Protein AF-A0A3D4ZWG5-F1 (afdb_monomer_lite)

Structure (mmCIF, N/CA/C/O backbone):
data_AF-A0A3D4ZWG5-F1
#
_entry.id   AF-A0A3D4ZWG5-F1
#
loop_
_atom_site.group_PDB
_atom_site.id
_atom_site.type_symbol
_atom_site.label_atom_id
_atom_site.label_alt_id
_atom_site.label_comp_id
_atom_site.label_asym_id
_atom_site.label_entity_id
_atom_site.label_seq_id
_atom_site.pdbx_PDB_ins_code
_atom_site.Cartn_x
_atom_site.Cartn_y
_atom_site.Cartn_z
_atom_site.occupancy
_atom_site.B_iso_or_equiv
_atom_site.auth_seq_id
_atom_site.auth_comp_id
_atom_site.auth_asym_id
_atom_site.auth_atom_id
_atom_site.pdbx_PDB_model_num
ATOM 1 N N . MET A 1 1 ? 26.432 -40.124 -19.015 1.00 38.47 1 MET A N 1
ATOM 2 C CA . MET A 1 1 ? 26.395 -38.648 -19.051 1.00 38.47 1 MET A CA 1
ATOM 3 C C . MET A 1 1 ? 24.957 -38.241 -19.288 1.00 38.47 1 MET A C 1
ATOM 5 O O . MET A 1 1 ? 24.439 -38.475 -20.370 1.00 38.47 1 MET A O 1
ATOM 9 N N . VAL A 1 2 ? 24.277 -37.792 -18.235 1.00 33.22 2 VAL A N 1
ATOM 10 C CA . VAL A 1 2 ? 22.862 -37.411 -18.294 1.00 33.22 2 VAL A CA 1
ATOM 11 C C . VAL A 1 2 ? 22.783 -36.032 -18.940 1.00 33.22 2 VAL A C 1
ATOM 13 O O . VAL A 1 2 ? 23.398 -35.090 -18.447 1.00 33.22 2 VAL A O 1
ATOM 16 N N . ASN A 1 3 ? 22.064 -35.940 -20.058 1.00 34.00 3 ASN A N 1
ATOM 17 C CA . ASN A 1 3 ? 21.715 -34.685 -20.713 1.00 34.00 3 ASN A CA 1
ATOM 18 C C . ASN A 1 3 ? 20.956 -33.803 -19.710 1.00 34.00 3 ASN A C 1
ATOM 20 O O . ASN A 1 3 ? 19.822 -34.118 -19.347 1.00 34.00 3 ASN A O 1
ATOM 24 N N . GLN A 1 4 ? 21.576 -32.715 -19.250 1.00 35.31 4 GLN A N 1
ATOM 25 C CA . GLN A 1 4 ? 20.855 -31.634 -18.586 1.00 35.31 4 GLN A CA 1
ATOM 26 C C . GLN A 1 4 ? 19.917 -31.003 -19.616 1.00 35.31 4 GLN A C 1
ATOM 28 O O . GLN A 1 4 ? 20.361 -30.445 -20.618 1.00 35.31 4 GLN A O 1
ATOM 33 N N . ALA A 1 5 ? 18.614 -31.126 -19.378 1.00 35.66 5 ALA A N 1
ATOM 34 C CA . ALA A 1 5 ? 17.609 -30.365 -20.102 1.00 35.66 5 ALA A CA 1
ATOM 35 C C . ALA A 1 5 ? 17.913 -28.857 -19.969 1.00 35.66 5 ALA A C 1
ATOM 37 O O . ALA A 1 5 ? 18.362 -28.429 -18.900 1.00 35.66 5 ALA A O 1
ATOM 38 N N . PRO A 1 6 ? 17.683 -28.043 -21.016 1.00 42.12 6 PRO A N 1
ATOM 39 C CA . PRO A 1 6 ? 17.846 -26.599 -20.915 1.00 42.12 6 PRO A CA 1
ATOM 40 C C . PRO A 1 6 ? 16.946 -26.077 -19.789 1.00 42.12 6 PRO A C 1
ATOM 42 O O . PRO A 1 6 ? 15.744 -26.348 -19.769 1.00 42.12 6 PRO A O 1
ATOM 45 N N . GLY A 1 7 ? 17.549 -25.381 -18.822 1.00 43.12 7 GLY A N 1
ATOM 46 C CA . GLY A 1 7 ? 16.831 -24.780 -17.702 1.00 43.12 7 GLY A CA 1
ATOM 47 C C . GLY A 1 7 ? 15.713 -23.844 -18.186 1.00 43.12 7 GLY A C 1
ATOM 48 O O . GLY A 1 7 ? 15.800 -23.303 -19.292 1.00 43.12 7 GLY A O 1
ATOM 49 N N . PRO A 1 8 ? 14.644 -23.665 -17.391 1.00 45.75 8 PRO A N 1
ATOM 50 C CA . PRO A 1 8 ? 13.478 -22.902 -17.809 1.00 45.75 8 PRO A CA 1
ATOM 51 C C . PRO A 1 8 ? 13.857 -21.451 -18.122 1.00 45.75 8 PRO A C 1
ATOM 53 O O . PRO A 1 8 ? 14.522 -20.771 -17.342 1.00 45.75 8 PRO A O 1
ATOM 56 N N . ALA A 1 9 ? 13.423 -21.003 -19.299 1.00 39.19 9 ALA A N 1
ATOM 57 C CA . ALA A 1 9 ? 13.554 -19.641 -19.784 1.00 39.19 9 ALA A CA 1
ATOM 58 C C . ALA A 1 9 ? 13.027 -18.637 -18.743 1.00 39.19 9 ALA A C 1
ATOM 60 O O . ALA A 1 9 ? 11.874 -18.719 -18.330 1.00 39.19 9 ALA A O 1
ATOM 61 N N . ILE A 1 10 ? 13.864 -17.674 -18.355 1.00 40.50 10 ILE A N 1
ATOM 62 C CA . ILE A 1 10 ? 13.532 -16.600 -17.410 1.00 40.50 10 ILE A CA 1
ATOM 63 C C . ILE A 1 10 ? 12.717 -15.501 -18.142 1.00 40.50 10 ILE A C 1
ATOM 65 O O . ILE A 1 10 ? 13.082 -15.057 -19.230 1.00 40.50 10 ILE A O 1
ATOM 69 N N . PRO A 1 11 ? 11.538 -15.093 -17.657 1.00 37.62 11 PRO A N 1
ATOM 70 C CA . PRO A 1 11 ? 10.975 -13.792 -18.036 1.00 37.62 11 PRO A CA 1
ATOM 71 C C . PRO A 1 11 ? 11.764 -12.567 -17.528 1.00 37.62 11 PRO A C 1
ATOM 73 O O . PRO A 1 11 ? 12.249 -12.555 -16.403 1.00 37.62 11 PRO A O 1
ATOM 76 N N . ALA A 1 12 ? 11.880 -11.518 -18.354 1.00 37.22 12 ALA A N 1
ATOM 77 C CA . ALA A 1 12 ? 12.442 -10.201 -18.003 1.00 37.22 12 ALA A CA 1
ATOM 78 C C . ALA A 1 12 ? 11.325 -9.216 -17.743 1.00 37.22 12 ALA A C 1
ATOM 80 O O . ALA A 1 12 ? 10.411 -9.096 -18.553 1.00 37.22 12 ALA A O 1
ATOM 81 N N . MET A 1 13 ? 11.495 -8.346 -16.764 1.00 41.62 13 MET A N 1
ATOM 82 C CA . MET A 1 13 ? 10.891 -7.029 -16.893 1.00 41.62 13 MET A CA 1
ATOM 83 C C . MET A 1 13 ? 11.876 -6.091 -17.560 1.00 41.62 13 MET A C 1
ATOM 85 O O . MET A 1 13 ? 13.032 -5.991 -17.152 1.00 41.62 13 MET A O 1
ATOM 89 N N . VAL A 1 14 ? 11.415 -5.373 -18.577 1.00 43.91 14 VAL A N 1
ATOM 90 C CA . VAL A 1 14 ? 12.181 -4.268 -19.139 1.00 43.91 14 VAL A CA 1
ATOM 91 C C . VAL A 1 14 ? 11.936 -3.052 -18.254 1.00 43.91 14 VAL A C 1
ATOM 93 O O . VAL A 1 14 ? 10.878 -2.421 -18.269 1.00 43.91 14 VAL A O 1
ATOM 96 N N . ALA A 1 15 ? 12.932 -2.747 -17.436 1.00 44.66 15 ALA A N 1
ATOM 97 C CA . ALA A 1 15 ? 12.969 -1.584 -16.571 1.00 44.66 15 ALA A CA 1
ATOM 98 C C . ALA A 1 15 ? 13.968 -0.600 -17.173 1.00 44.66 15 ALA A C 1
ATOM 100 O O . ALA A 1 15 ? 15.138 -0.607 -16.807 1.00 44.66 15 ALA A O 1
ATOM 101 N N . ALA A 1 16 ? 13.543 0.208 -18.144 1.00 40.50 16 ALA A N 1
ATOM 102 C CA . ALA A 1 16 ? 14.410 1.270 -18.630 1.00 40.50 16 ALA A CA 1
ATOM 103 C C . ALA A 1 16 ? 14.248 2.531 -17.771 1.00 40.50 16 ALA A C 1
ATOM 105 O O . ALA A 1 16 ? 13.123 2.868 -17.398 1.00 40.50 16 ALA A O 1
ATOM 106 N N . PRO A 1 17 ? 15.346 3.260 -17.517 1.00 36.38 17 PRO A N 1
ATOM 107 C CA . PRO A 1 17 ? 15.272 4.590 -16.935 1.00 36.38 17 PRO A CA 1
ATOM 108 C C . PRO A 1 17 ? 14.488 5.508 -17.877 1.00 36.38 17 PRO A C 1
ATOM 110 O O . PRO A 1 17 ? 14.736 5.481 -19.080 1.00 36.38 17 PRO A O 1
ATOM 113 N N . ALA A 1 18 ? 13.555 6.280 -17.311 1.00 39.69 18 ALA A N 1
ATOM 114 C CA . ALA A 1 18 ? 12.837 7.420 -17.897 1.00 39.69 18 ALA A CA 1
ATOM 115 C C . ALA A 1 18 ? 13.032 7.596 -19.408 1.00 39.69 18 ALA A C 1
ATOM 117 O O . ALA A 1 18 ? 13.765 8.463 -19.885 1.00 39.69 18 ALA A O 1
ATOM 118 N N . ALA A 1 19 ? 12.375 6.732 -20.165 1.00 45.34 19 ALA A N 1
ATOM 119 C CA . ALA A 1 19 ? 12.329 6.848 -21.600 1.00 45.34 19 ALA A CA 1
ATOM 120 C C . ALA A 1 19 ? 11.392 7.999 -21.953 1.00 45.34 19 ALA A C 1
ATOM 122 O O . ALA A 1 19 ? 10.238 8.005 -21.539 1.00 45.34 19 ALA A O 1
ATOM 123 N N . THR A 1 20 ? 11.903 8.982 -22.688 1.00 51.75 20 THR A N 1
ATOM 124 C CA . THR A 1 20 ? 11.073 9.991 -23.342 1.00 51.75 20 THR A CA 1
ATOM 125 C C . THR A 1 20 ? 11.012 9.692 -24.840 1.00 51.75 20 THR A C 1
ATOM 127 O O . THR A 1 20 ? 12.018 9.362 -25.480 1.00 51.75 20 THR A O 1
ATOM 130 N N . GLY A 1 21 ? 9.819 9.787 -25.426 1.00 66.25 21 GLY A N 1
ATOM 131 C CA . GLY A 1 21 ? 9.606 9.702 -26.867 1.00 66.25 21 GLY A CA 1
ATOM 132 C C . GLY A 1 21 ? 9.504 8.269 -27.393 1.00 66.25 21 GLY A C 1
ATOM 133 O O . GLY A 1 21 ? 8.532 7.559 -27.153 1.00 66.25 21 GLY A O 1
ATOM 134 N N . ARG A 1 22 ? 10.474 7.827 -28.206 1.00 69.75 22 ARG A N 1
ATOM 135 C CA . ARG A 1 22 ? 10.360 6.569 -28.980 1.00 69.75 22 ARG A CA 1
ATOM 136 C C . ARG A 1 22 ? 10.356 5.303 -28.107 1.00 69.75 22 ARG A C 1
ATOM 138 O O . ARG A 1 22 ? 10.001 4.231 -28.595 1.00 69.75 22 ARG A O 1
ATOM 145 N N . LEU A 1 23 ? 10.774 5.419 -26.849 1.00 80.81 23 LEU A N 1
ATOM 146 C CA . LEU A 1 23 ? 10.918 4.304 -25.917 1.00 80.81 23 LEU A CA 1
ATOM 147 C C . LEU A 1 23 ? 9.699 4.101 -25.006 1.00 80.81 23 LEU A C 1
ATOM 149 O O . LEU A 1 23 ? 9.592 3.029 -24.431 1.00 80.81 23 LEU A O 1
ATOM 153 N N . ASP A 1 24 ? 8.743 5.033 -24.942 1.00 77.69 24 ASP A N 1
ATOM 154 C CA . ASP A 1 24 ? 7.597 4.979 -24.014 1.00 77.69 24 ASP A CA 1
ATOM 155 C C . ASP A 1 24 ? 6.787 3.672 -24.114 1.00 77.69 24 ASP A C 1
ATOM 157 O O . ASP A 1 24 ? 6.176 3.223 -23.147 1.00 77.69 24 ASP A O 1
ATOM 161 N N . LYS A 1 25 ? 6.788 3.038 -25.296 1.00 82.50 25 LYS A N 1
ATOM 162 C CA . LYS A 1 25 ? 6.105 1.759 -25.560 1.00 82.50 25 LYS A CA 1
ATOM 163 C C . LYS A 1 25 ? 6.891 0.514 -25.129 1.00 82.50 25 LYS A C 1
ATOM 165 O O . LYS A 1 25 ? 6.407 -0.598 -25.307 1.00 82.50 25 LYS A O 1
ATOM 170 N N . TYR A 1 26 ? 8.100 0.691 -24.610 1.00 87.12 26 TYR A N 1
ATOM 171 C CA . TYR A 1 26 ? 9.062 -0.376 -24.337 1.00 87.12 26 TYR A CA 1
ATOM 172 C C . TYR A 1 26 ? 9.557 -0.373 -22.888 1.00 87.12 26 TYR A C 1
ATOM 174 O O . TYR A 1 26 ? 10.450 -1.145 -22.548 1.00 87.12 26 TYR A O 1
ATOM 182 N N . THR A 1 27 ? 9.016 0.501 -22.038 1.00 90.19 27 THR A N 1
ATOM 183 C CA . THR A 1 27 ? 9.574 0.782 -20.713 1.00 90.19 27 THR A CA 1
ATOM 184 C C . THR A 1 27 ? 8.479 0.904 -19.673 1.00 90.19 27 THR A C 1
ATOM 186 O O . THR A 1 27 ? 7.444 1.519 -19.932 1.00 90.19 27 THR A O 1
ATOM 189 N N . THR A 1 28 ? 8.716 0.336 -18.492 1.00 93.00 28 THR A N 1
ATOM 190 C CA . THR A 1 28 ? 7.779 0.456 -17.374 1.00 93.00 28 THR A CA 1
ATOM 191 C C . THR A 1 28 ? 7.630 1.920 -16.971 1.00 93.00 28 THR A C 1
ATOM 193 O O . THR A 1 28 ? 8.618 2.648 -16.884 1.00 93.00 28 THR A O 1
ATOM 196 N N . ARG A 1 29 ? 6.395 2.349 -16.719 1.00 91.69 29 ARG A N 1
ATOM 197 C CA . ARG A 1 29 ? 6.076 3.715 -16.293 1.00 91.69 29 ARG A CA 1
ATOM 198 C C . ARG A 1 29 ? 5.118 3.702 -15.121 1.00 91.69 29 ARG A C 1
ATOM 200 O O . ARG A 1 29 ? 4.338 2.767 -14.968 1.00 91.69 29 ARG A O 1
ATOM 207 N N . TRP A 1 30 ? 5.151 4.768 -14.341 1.00 94.25 30 TRP A N 1
ATOM 208 C CA . TRP A 1 30 ? 4.169 5.019 -13.301 1.00 94.25 30 TRP A CA 1
ATOM 209 C C . TRP A 1 30 ? 3.768 6.493 -13.273 1.00 94.25 30 TRP A C 1
ATOM 211 O O . TRP A 1 30 ? 4.417 7.333 -13.896 1.00 94.25 30 TRP A O 1
ATOM 221 N N . GLY A 1 31 ? 2.683 6.807 -12.581 1.00 93.56 31 GLY A N 1
ATOM 222 C CA . GLY A 1 31 ? 2.193 8.168 -12.428 1.00 93.56 31 GLY A CA 1
ATOM 223 C C . GLY A 1 31 ? 1.289 8.298 -11.213 1.00 93.56 31 GLY A C 1
ATOM 224 O O . GLY A 1 31 ? 0.675 7.325 -10.779 1.00 93.56 31 GLY A O 1
ATOM 225 N N . ALA A 1 32 ? 1.224 9.506 -10.659 1.00 94.38 32 ALA A N 1
ATOM 226 C CA . ALA A 1 32 ? 0.319 9.811 -9.559 1.00 94.38 32 ALA A CA 1
ATOM 227 C C . ALA A 1 32 ? -1.147 9.710 -10.006 1.00 94.38 32 ALA A C 1
ATOM 229 O O . ALA A 1 32 ? -1.476 10.030 -11.151 1.00 94.38 32 ALA A O 1
ATOM 230 N N . ASP A 1 33 ? -2.024 9.312 -9.088 1.00 93.50 33 ASP A N 1
ATOM 231 C CA . ASP A 1 33 ? -3.466 9.425 -9.289 1.00 93.50 33 ASP A CA 1
ATOM 232 C C . ASP A 1 33 ? -3.879 10.911 -9.200 1.00 93.50 33 ASP A C 1
ATOM 234 O O . ASP A 1 33 ? -3.687 11.542 -8.155 1.00 93.50 33 ASP A O 1
ATOM 238 N N . PRO A 1 34 ? -4.436 11.503 -10.275 1.00 91.88 34 PRO A N 1
ATOM 239 C CA . PRO A 1 34 ? -4.777 12.923 -10.308 1.00 91.88 34 PRO A CA 1
ATOM 240 C C . PRO A 1 34 ? -5.957 13.296 -9.402 1.00 91.88 34 PRO A C 1
ATOM 242 O O . PRO A 1 34 ? -6.214 14.485 -9.201 1.00 91.88 34 PRO A O 1
ATOM 245 N N . LEU A 1 35 ? -6.698 12.317 -8.871 1.00 92.31 35 LEU A N 1
ATOM 246 C CA . LEU A 1 35 ? -7.784 12.566 -7.926 1.00 92.31 35 LEU A CA 1
ATOM 247 C C . LEU A 1 35 ? -7.263 13.099 -6.582 1.00 92.31 35 LEU A C 1
ATOM 249 O O . LEU A 1 35 ? -7.977 13.817 -5.870 1.00 92.31 35 LEU A O 1
ATOM 253 N N . TRP A 1 36 ? -6.013 12.774 -6.253 1.00 94.81 36 TRP A N 1
ATOM 254 C CA . TRP A 1 36 ? -5.428 12.974 -4.939 1.00 94.81 36 TRP A CA 1
ATOM 255 C C . TRP A 1 36 ? -4.325 14.031 -4.952 1.00 94.81 36 TRP A C 1
ATOM 257 O O . TRP A 1 36 ? -3.425 14.037 -5.788 1.00 94.81 36 TRP A O 1
ATOM 267 N N . MET A 1 37 ? -4.339 14.913 -3.954 1.00 95.62 37 MET A N 1
ATOM 268 C CA . MET A 1 37 ? -3.196 15.767 -3.642 1.00 95.62 37 MET A CA 1
ATOM 269 C C . MET A 1 37 ? -2.191 14.951 -2.823 1.00 95.62 37 MET A C 1
ATOM 271 O O . MET A 1 37 ? -2.205 15.004 -1.595 1.00 95.62 37 MET A O 1
ATOM 275 N N . ALA A 1 38 ? -1.345 14.181 -3.498 1.00 94.44 38 ALA A N 1
ATOM 276 C CA . ALA A 1 38 ? -0.338 13.313 -2.889 1.00 94.44 38 ALA A CA 1
ATOM 277 C C . ALA A 1 38 ? 1.057 13.579 -3.470 1.00 94.44 38 ALA A C 1
ATOM 279 O O . ALA A 1 38 ? 1.214 14.366 -4.408 1.00 94.44 38 ALA A O 1
ATOM 280 N N . ASP A 1 39 ? 2.073 12.937 -2.900 1.00 93.19 39 ASP A N 1
ATOM 281 C CA . ASP A 1 39 ? 3.388 12.876 -3.531 1.00 93.19 39 ASP A CA 1
ATOM 282 C C . ASP A 1 39 ? 3.311 12.097 -4.843 1.00 93.19 39 ASP A C 1
ATOM 284 O O . ASP A 1 39 ? 2.619 11.081 -4.953 1.00 93.19 39 ASP A O 1
ATOM 288 N N . ALA A 1 40 ? 4.032 12.591 -5.846 1.00 90.88 40 ALA A N 1
ATOM 289 C CA . ALA A 1 40 ? 4.193 11.888 -7.104 1.00 90.88 40 ALA A CA 1
ATOM 290 C C . ALA A 1 40 ? 5.351 10.888 -6.997 1.00 90.88 40 ALA A C 1
ATOM 292 O O . ALA A 1 40 ? 6.349 11.185 -6.333 1.00 90.88 40 ALA A O 1
ATOM 293 N N . PRO A 1 41 ? 5.267 9.734 -7.681 1.00 91.81 41 PRO A N 1
ATOM 294 C CA . PRO A 1 41 ? 6.431 8.878 -7.818 1.00 91.81 41 PRO A CA 1
ATOM 295 C C . PRO A 1 41 ? 7.507 9.603 -8.642 1.00 91.81 41 PRO A C 1
ATOM 297 O O . PRO A 1 41 ? 7.258 10.642 -9.266 1.00 91.81 41 PRO A O 1
ATOM 300 N N . GLN A 1 42 ? 8.716 9.042 -8.688 1.00 89.06 42 GLN A N 1
ATOM 301 C CA . GLN A 1 42 ? 9.754 9.532 -9.602 1.00 89.06 42 GLN A CA 1
ATOM 302 C C . GLN A 1 42 ? 9.233 9.563 -11.050 1.00 89.06 42 GLN A C 1
ATOM 304 O O . GLN A 1 42 ? 8.299 8.846 -11.391 1.00 89.06 42 GLN A O 1
ATOM 309 N N . ALA A 1 43 ? 9.847 10.343 -11.942 1.00 86.88 43 ALA A N 1
ATOM 310 C CA . ALA A 1 43 ? 9.368 10.454 -13.328 1.00 86.88 43 ALA A CA 1
ATOM 311 C C . ALA A 1 43 ? 9.259 9.093 -14.054 1.00 86.88 43 ALA A C 1
ATOM 313 O O . ALA A 1 43 ? 8.392 8.909 -14.905 1.00 86.88 43 ALA A O 1
ATOM 314 N N . ALA A 1 44 ? 10.118 8.135 -13.698 1.00 85.62 44 ALA A N 1
ATOM 315 C CA . ALA A 1 44 ? 10.010 6.740 -14.102 1.00 85.62 44 ALA A CA 1
ATOM 316 C C . ALA A 1 44 ? 10.691 5.831 -13.068 1.00 85.62 44 ALA A C 1
ATOM 318 O O . ALA A 1 44 ? 11.616 6.286 -12.389 1.00 85.62 44 ALA A O 1
ATOM 319 N N . PRO A 1 45 ? 10.283 4.556 -12.969 1.00 90.62 45 PRO A N 1
ATOM 320 C CA . PRO A 1 45 ? 10.947 3.601 -12.098 1.00 90.62 45 PRO A CA 1
ATOM 321 C C . PRO A 1 45 ? 12.362 3.302 -12.594 1.00 90.62 45 PRO A C 1
ATOM 323 O O . PRO A 1 45 ? 12.587 3.007 -13.770 1.00 90.62 45 PRO A O 1
ATOM 326 N N . THR A 1 46 ? 13.327 3.361 -11.682 1.00 90.50 46 THR A N 1
ATOM 327 C CA . THR A 1 46 ? 14.685 2.861 -11.914 1.00 90.50 46 THR A CA 1
ATOM 328 C C . THR A 1 46 ? 14.753 1.366 -11.595 1.00 90.50 46 THR A C 1
ATOM 330 O O . THR A 1 46 ? 13.787 0.766 -11.128 1.00 90.50 46 THR A O 1
ATOM 333 N N . LEU A 1 47 ? 15.914 0.741 -11.803 1.00 91.75 47 LEU A N 1
ATOM 334 C CA . LEU A 1 47 ? 16.125 -0.646 -11.381 1.00 91.75 47 LEU A CA 1
ATOM 335 C C . LEU A 1 47 ? 16.000 -0.840 -9.859 1.00 91.75 47 LEU A C 1
ATOM 337 O O . LEU A 1 47 ? 15.786 -1.965 -9.416 1.00 91.75 47 LEU A O 1
ATOM 341 N N . ASP A 1 48 ? 16.147 0.214 -9.055 1.00 92.50 48 ASP A N 1
ATOM 342 C CA . ASP A 1 48 ? 16.029 0.137 -7.593 1.00 92.50 48 ASP A CA 1
ATOM 343 C C . ASP A 1 48 ? 14.581 0.086 -7.122 1.00 92.50 48 ASP A C 1
ATOM 345 O O . ASP A 1 48 ? 14.311 -0.504 -6.083 1.00 92.50 48 ASP A O 1
ATOM 349 N N . ALA A 1 49 ? 13.644 0.551 -7.953 1.00 93.44 49 ALA A N 1
ATOM 350 C CA . ALA A 1 49 ? 12.217 0.364 -7.726 1.00 93.44 49 ALA A CA 1
ATOM 351 C C . ALA A 1 49 ? 11.783 -1.113 -7.793 1.00 93.44 49 ALA A C 1
ATOM 353 O O . ALA A 1 49 ? 10.626 -1.395 -7.524 1.00 93.44 49 ALA A O 1
ATOM 354 N N . PHE A 1 50 ? 12.673 -2.047 -8.158 1.00 94.88 50 PHE A N 1
ATOM 355 C CA . PHE A 1 50 ? 12.416 -3.491 -8.216 1.00 94.88 50 PHE A CA 1
ATOM 356 C C . PHE A 1 50 ? 13.331 -4.237 -7.229 1.00 94.88 50 PHE A C 1
ATOM 358 O O . PHE A 1 50 ? 14.329 -4.848 -7.641 1.00 94.88 50 PHE A O 1
ATOM 365 N N . PRO A 1 51 ? 13.036 -4.198 -5.916 1.00 94.81 51 PRO A N 1
ATOM 366 C CA . PRO A 1 51 ? 13.912 -4.756 -4.882 1.00 94.81 51 PRO A CA 1
ATOM 367 C C . PRO A 1 51 ? 14.105 -6.273 -5.004 1.00 94.81 51 PRO A C 1
ATOM 369 O O . PRO A 1 51 ? 15.159 -6.795 -4.649 1.00 94.81 51 PRO A O 1
ATOM 372 N N . ARG A 1 52 ? 13.125 -6.987 -5.572 1.00 94.25 52 ARG A N 1
ATOM 373 C CA . ARG A 1 52 ? 13.165 -8.450 -5.749 1.00 94.25 52 ARG A CA 1
ATOM 374 C C . ARG A 1 52 ? 13.744 -8.924 -7.084 1.00 94.25 52 ARG A C 1
ATOM 376 O O . ARG A 1 52 ? 13.655 -10.111 -7.401 1.00 94.25 52 ARG A O 1
ATOM 383 N N . ALA A 1 53 ? 14.334 -8.030 -7.877 1.00 94.19 53 ALA A N 1
ATOM 384 C CA . ALA A 1 53 ? 14.973 -8.414 -9.130 1.00 94.19 53 ALA A CA 1
ATOM 385 C C . ALA A 1 53 ? 16.202 -9.305 -8.864 1.00 94.19 53 ALA A C 1
ATOM 387 O O . ALA A 1 53 ? 17.157 -8.894 -8.210 1.00 94.19 53 ALA A O 1
ATOM 388 N N . SER A 1 54 ? 16.193 -10.518 -9.415 1.00 92.69 54 SER A N 1
ATOM 389 C CA . SER A 1 54 ? 17.288 -11.494 -9.302 1.00 92.69 54 SER A CA 1
ATOM 390 C C . SER A 1 54 ? 18.518 -11.127 -10.137 1.00 92.69 54 SER A C 1
ATOM 392 O O . SER A 1 54 ? 19.643 -11.468 -9.780 1.00 92.69 54 SER A O 1
ATOM 394 N N . VAL A 1 55 ? 18.309 -10.434 -11.259 1.00 93.31 55 VAL A N 1
ATOM 395 C CA . VAL A 1 55 ? 19.369 -9.959 -12.152 1.00 93.31 55 VAL A CA 1
ATOM 396 C C . VAL A 1 55 ? 18.996 -8.565 -12.625 1.00 93.31 55 VAL A C 1
ATOM 398 O O . VAL A 1 55 ? 17.871 -8.341 -13.060 1.00 93.31 55 VAL A O 1
ATOM 401 N N . LYS A 1 56 ? 19.940 -7.632 -12.579 1.00 93.75 56 LYS A N 1
ATOM 402 C CA . LYS A 1 56 ? 19.786 -6.288 -13.138 1.00 93.75 56 LYS A CA 1
ATOM 403 C C . LYS A 1 56 ? 20.819 -6.125 -14.253 1.00 93.75 56 LYS A C 1
ATOM 405 O O . LYS A 1 56 ? 22.010 -6.269 -13.996 1.00 93.75 56 LYS A O 1
ATOM 410 N N . GLU A 1 57 ? 20.382 -5.870 -15.484 1.00 93.62 57 GLU A N 1
ATOM 411 C CA . GLU A 1 57 ? 21.282 -5.664 -16.631 1.00 93.62 57 GLU A CA 1
ATOM 412 C C . GLU A 1 57 ? 20.893 -4.397 -17.399 1.00 93.62 57 GLU A C 1
ATOM 414 O O . GLU A 1 57 ? 19.715 -4.082 -17.559 1.00 93.62 57 GLU A O 1
ATOM 419 N N . THR A 1 58 ? 21.894 -3.657 -17.867 1.00 92.94 58 THR A N 1
ATOM 420 C CA . THR A 1 58 ? 21.735 -2.420 -18.636 1.00 92.94 58 THR A CA 1
ATOM 421 C C . THR A 1 58 ? 22.269 -2.589 -20.062 1.00 92.94 58 THR A C 1
ATOM 423 O O . THR A 1 58 ? 22.886 -3.602 -20.408 1.00 92.94 58 THR A O 1
ATOM 426 N N . ASP A 1 59 ? 22.020 -1.587 -20.909 1.00 91.88 59 ASP A N 1
ATOM 427 C CA . ASP A 1 59 ? 22.500 -1.547 -22.296 1.00 91.88 59 ASP A CA 1
ATOM 428 C C . ASP A 1 59 ? 22.060 -2.769 -23.131 1.00 91.88 59 ASP A C 1
ATOM 430 O O . ASP A 1 59 ? 22.833 -3.381 -23.878 1.00 91.88 59 ASP A O 1
ATOM 434 N N . LEU A 1 60 ? 20.793 -3.161 -22.976 1.00 92.12 60 LEU A N 1
ATOM 435 C CA . LEU A 1 60 ? 20.168 -4.225 -23.759 1.00 92.12 60 LEU A CA 1
ATOM 436 C C . LEU A 1 60 ? 19.437 -3.651 -24.963 1.00 92.12 60 LEU A C 1
ATOM 438 O O . LEU A 1 60 ? 18.751 -2.634 -24.865 1.00 92.12 60 LEU A O 1
ATOM 442 N N . SER A 1 61 ? 19.586 -4.305 -26.106 1.00 92.62 61 SER A N 1
ATOM 443 C CA . SER A 1 61 ? 18.947 -3.884 -27.351 1.00 92.62 61 SER A CA 1
ATOM 444 C C . SER A 1 61 ? 17.492 -4.340 -27.384 1.00 92.62 61 SER A C 1
ATOM 446 O O . SER A 1 61 ? 17.177 -5.465 -26.999 1.00 92.62 61 SER A O 1
ATOM 448 N N . VAL A 1 62 ? 16.603 -3.482 -27.878 1.00 90.19 62 VAL A N 1
ATOM 449 C CA . VAL A 1 62 ? 15.175 -3.801 -28.005 1.00 90.19 62 VAL A CA 1
ATOM 450 C C . VAL A 1 62 ? 14.893 -4.399 -29.389 1.00 90.19 62 VAL A C 1
ATOM 452 O O . VAL A 1 62 ? 15.132 -3.726 -30.399 1.00 90.19 62 VAL A O 1
ATOM 455 N N . PRO A 1 63 ? 14.362 -5.634 -29.486 1.00 89.62 63 PRO A N 1
ATOM 456 C CA . PRO A 1 63 ? 13.993 -6.219 -30.771 1.00 89.62 63 PRO A CA 1
ATOM 457 C C . PRO A 1 63 ? 12.996 -5.344 -31.537 1.00 89.62 63 PRO A C 1
ATOM 459 O O . PRO A 1 63 ? 11.993 -4.900 -30.986 1.00 89.62 63 PRO A O 1
ATOM 462 N N . GLY A 1 64 ? 13.274 -5.101 -32.820 1.00 85.75 64 GLY A N 1
ATOM 463 C CA . GLY A 1 64 ? 12.436 -4.255 -33.677 1.00 85.75 64 GLY A CA 1
ATOM 464 C C . GLY A 1 64 ? 12.666 -2.748 -33.524 1.00 85.75 64 GLY A C 1
ATOM 465 O O . GLY A 1 64 ? 12.023 -1.976 -34.231 1.00 85.75 64 GLY A O 1
ATOM 466 N N . LEU A 1 65 ? 13.603 -2.314 -32.669 1.00 87.94 65 LEU A N 1
ATOM 467 C CA . LEU A 1 65 ? 13.910 -0.896 -32.479 1.00 87.94 65 LEU A CA 1
ATOM 468 C C . LEU A 1 65 ? 15.426 -0.615 -32.541 1.00 87.94 65 LEU A C 1
ATOM 470 O O . LEU A 1 65 ? 16.086 -0.484 -31.510 1.00 87.94 65 LEU A O 1
ATOM 474 N N . PRO A 1 66 ? 16.009 -0.490 -33.749 1.00 86.06 66 PRO A N 1
ATOM 475 C CA . PRO A 1 66 ? 17.443 -0.260 -33.916 1.00 86.06 66 PRO A CA 1
ATOM 476 C C . PRO A 1 66 ? 17.949 0.975 -33.158 1.00 86.06 66 PRO A C 1
ATOM 478 O O . PRO A 1 66 ? 17.339 2.050 -33.205 1.00 86.06 66 PRO A O 1
ATOM 481 N N . GLY A 1 67 ? 19.073 0.810 -32.458 1.00 85.56 67 GLY A N 1
ATOM 482 C CA . GLY A 1 67 ? 19.716 1.855 -31.656 1.00 85.56 67 GLY A CA 1
ATOM 483 C C . GLY A 1 67 ? 19.061 2.134 -30.298 1.00 85.56 67 GLY A C 1
ATOM 484 O O . GLY A 1 67 ? 19.610 2.909 -29.524 1.00 85.56 67 GLY A O 1
ATOM 485 N N . ALA A 1 68 ? 17.918 1.516 -29.978 1.00 87.38 68 ALA A N 1
ATOM 486 C CA . ALA A 1 68 ? 17.312 1.630 -28.655 1.00 87.38 68 ALA A CA 1
ATOM 487 C C . ALA A 1 68 ? 18.020 0.739 -27.635 1.00 87.38 68 ALA A C 1
ATOM 489 O O . ALA A 1 68 ? 18.250 -0.446 -27.895 1.00 87.38 68 ALA A O 1
ATOM 490 N N . LYS A 1 69 ? 18.290 1.311 -26.461 1.00 89.62 69 LYS A N 1
ATOM 491 C CA . LYS A 1 69 ? 18.876 0.622 -25.316 1.00 89.62 69 LYS A CA 1
ATOM 492 C C . LYS A 1 69 ? 17.982 0.766 -24.097 1.00 89.62 69 LYS A C 1
ATOM 494 O O . LYS A 1 69 ? 17.455 1.845 -23.839 1.00 89.62 69 LYS A O 1
ATOM 499 N N . VAL A 1 70 ? 17.817 -0.327 -23.365 1.00 90.81 70 VAL A N 1
ATOM 500 C CA . VAL A 1 70 ? 17.006 -0.400 -22.148 1.00 90.81 70 VAL A CA 1
ATOM 501 C C . VAL A 1 70 ? 17.781 -1.091 -21.035 1.00 90.81 70 VAL A C 1
ATOM 503 O O . VAL A 1 70 ? 18.780 -1.775 -21.277 1.00 90.81 70 VAL A O 1
ATOM 506 N N . ALA A 1 71 ? 17.309 -0.902 -19.811 1.00 92.88 71 ALA A N 1
ATOM 507 C CA . ALA A 1 71 ? 17.704 -1.715 -18.677 1.00 92.88 71 ALA A CA 1
ATOM 508 C C . ALA A 1 71 ? 16.584 -2.709 -18.332 1.00 92.88 71 ALA A C 1
ATOM 510 O O . ALA A 1 71 ? 15.451 -2.589 -18.805 1.00 92.88 71 ALA A O 1
ATOM 511 N N . VAL A 1 72 ? 16.929 -3.749 -17.583 1.00 93.44 72 VAL A N 1
ATOM 512 C CA . VAL A 1 72 ? 16.061 -4.885 -17.273 1.00 93.44 72 VAL A CA 1
ATOM 513 C C . VAL A 1 72 ? 16.233 -5.279 -15.818 1.00 93.44 72 VAL A C 1
ATOM 515 O O . VAL A 1 72 ? 17.355 -5.471 -15.349 1.00 93.44 72 VAL A O 1
ATOM 518 N N . ALA A 1 73 ? 15.099 -5.446 -15.144 1.00 95.81 73 ALA A N 1
ATOM 519 C CA . ALA A 1 73 ? 14.975 -6.114 -13.860 1.00 95.81 73 ALA A CA 1
ATOM 520 C C . ALA A 1 73 ? 14.456 -7.541 -14.128 1.00 95.81 73 ALA A C 1
ATOM 522 O O . ALA A 1 73 ? 13.302 -7.757 -14.488 1.00 95.81 73 ALA A O 1
ATOM 523 N N . GLY A 1 74 ? 15.332 -8.538 -14.049 1.00 94.12 74 GLY A N 1
ATOM 524 C CA . GLY A 1 74 ? 15.004 -9.947 -14.255 1.00 94.12 74 GLY A CA 1
ATOM 525 C C . GLY A 1 74 ? 14.441 -10.581 -12.986 1.00 94.12 74 GLY A C 1
ATOM 526 O O . GLY A 1 74 ? 15.127 -10.610 -11.964 1.00 94.12 74 GLY A O 1
ATOM 527 N N . HIS A 1 75 ? 13.229 -11.135 -13.051 1.00 93.31 75 HIS A N 1
ATOM 528 C CA . HIS A 1 75 ? 12.576 -11.819 -11.929 1.00 93.31 75 HIS A CA 1
ATOM 529 C C . HIS A 1 75 ? 12.597 -13.332 -12.141 1.00 93.31 75 HIS A C 1
ATOM 531 O O . HIS A 1 75 ? 12.453 -13.820 -13.262 1.00 93.31 75 HIS A O 1
ATOM 537 N N . GLN A 1 76 ? 12.772 -14.086 -11.055 1.00 90.44 76 GLN A N 1
ATOM 538 C CA . GLN A 1 76 ? 12.712 -15.540 -11.128 1.00 90.44 76 GLN A CA 1
ATOM 539 C C . GLN A 1 76 ? 11.272 -15.986 -11.370 1.00 90.44 76 GLN A C 1
ATOM 541 O O . GLN A 1 76 ? 10.340 -15.542 -10.701 1.00 90.44 76 GLN A O 1
ATOM 546 N N . VAL A 1 77 ? 11.107 -16.892 -12.326 1.00 88.75 77 VAL A N 1
ATOM 547 C CA . VAL A 1 77 ? 9.802 -17.384 -12.753 1.00 88.75 77 VAL A CA 1
ATOM 548 C C . VAL A 1 77 ? 9.690 -18.851 -12.391 1.00 88.75 77 VAL A C 1
ATOM 550 O O . VAL A 1 77 ? 10.633 -19.624 -12.561 1.00 88.75 77 VAL A O 1
ATOM 553 N N . HIS A 1 78 ? 8.533 -19.226 -11.870 1.00 88.88 78 HIS A N 1
ATOM 554 C CA . HIS A 1 78 ? 8.224 -20.582 -11.455 1.00 88.88 78 HIS A CA 1
ATOM 555 C C . HIS A 1 78 ? 6.887 -21.009 -12.051 1.00 88.88 78 HIS A C 1
ATOM 557 O O . HIS A 1 78 ? 6.065 -20.184 -12.446 1.00 88.88 78 HIS A O 1
ATOM 563 N N . TYR A 1 79 ? 6.692 -22.316 -12.166 1.00 92.19 79 TYR A N 1
ATOM 564 C CA . TYR A 1 79 ? 5.426 -22.868 -12.618 1.00 92.19 79 TYR A CA 1
ATOM 565 C C . TYR A 1 79 ? 4.529 -23.111 -11.407 1.00 92.19 79 TYR A C 1
ATOM 567 O O . TYR A 1 79 ? 4.873 -23.912 -10.536 1.00 92.19 79 TYR A O 1
ATOM 575 N N . ASP A 1 80 ? 3.395 -22.423 -11.360 1.00 93.06 80 ASP A N 1
ATOM 576 C CA . ASP A 1 80 ? 2.333 -22.672 -10.396 1.00 93.06 80 ASP A CA 1
ATOM 577 C C . ASP A 1 80 ? 1.516 -23.873 -10.893 1.00 93.06 80 ASP A C 1
ATOM 579 O O . ASP A 1 80 ? 0.847 -23.808 -11.930 1.00 93.06 80 ASP A O 1
ATOM 583 N N . ARG A 1 81 ? 1.629 -25.003 -10.183 1.00 94.75 81 ARG A N 1
ATOM 584 C CA . ARG A 1 81 ? 0.977 -26.262 -10.573 1.00 94.75 81 ARG A CA 1
ATOM 585 C C . ARG A 1 81 ? -0.538 -26.213 -10.418 1.00 94.75 81 ARG A C 1
ATOM 587 O O . ARG A 1 81 ? -1.217 -26.876 -11.197 1.00 94.75 81 ARG A O 1
ATOM 594 N N . ASP A 1 82 ? -1.041 -25.436 -9.468 1.00 94.56 82 ASP A N 1
ATOM 595 C CA . ASP A 1 82 ? -2.470 -25.353 -9.174 1.00 94.56 82 ASP A CA 1
ATOM 596 C C . ASP A 1 82 ? -3.165 -24.467 -10.210 1.00 94.56 82 ASP A C 1
ATOM 598 O O . ASP A 1 82 ? -4.216 -24.815 -10.744 1.00 94.56 82 ASP A O 1
ATOM 602 N N . ARG A 1 83 ? -2.528 -23.346 -10.569 1.00 93.00 83 ARG A N 1
ATOM 603 C CA . ARG A 1 83 ? -3.002 -22.432 -11.620 1.00 93.00 83 ARG A CA 1
ATOM 604 C C . ARG A 1 83 ? -2.636 -22.895 -13.028 1.00 93.00 83 ARG A C 1
ATOM 606 O O . ARG A 1 83 ? -3.138 -22.329 -13.993 1.00 93.00 83 ARG A O 1
ATOM 613 N N . GLN A 1 84 ? -1.752 -23.885 -13.144 1.00 95.06 84 GLN A N 1
ATOM 614 C CA . GLN A 1 84 ? -1.186 -24.404 -14.391 1.00 95.06 84 GLN A CA 1
ATOM 615 C C . GLN A 1 84 ? -0.533 -23.328 -15.280 1.00 95.06 84 GLN A C 1
ATOM 617 O O . GLN A 1 84 ? -0.544 -23.426 -16.511 1.00 95.06 84 GLN A O 1
ATOM 622 N N . LEU A 1 85 ? 0.066 -22.305 -14.667 1.00 93.12 85 LEU A N 1
ATOM 623 C CA . LEU A 1 85 ? 0.630 -21.135 -15.345 1.00 93.12 85 LEU A CA 1
ATOM 624 C C . LEU A 1 85 ? 2.041 -20.828 -14.841 1.00 93.12 85 LEU A C 1
ATOM 626 O O . LEU A 1 85 ? 2.430 -21.191 -13.735 1.00 93.12 85 LEU A O 1
ATOM 630 N N . TRP A 1 86 ? 2.817 -20.125 -15.662 1.00 87.81 86 TRP A N 1
ATOM 631 C CA . TRP A 1 86 ? 4.089 -19.550 -15.230 1.00 87.81 86 TRP A CA 1
ATOM 632 C C . TRP A 1 86 ? 3.842 -18.217 -14.524 1.00 87.81 86 TRP A C 1
ATOM 634 O O . TRP A 1 86 ? 3.144 -17.354 -15.061 1.00 87.81 86 TRP A O 1
ATOM 644 N N . CYS A 1 87 ? 4.429 -18.045 -13.344 1.00 88.62 87 CYS A N 1
ATOM 645 C CA . CYS A 1 87 ? 4.240 -16.882 -12.486 1.00 88.62 87 CYS A CA 1
ATOM 646 C C . CYS A 1 87 ? 5.579 -16.341 -11.974 1.00 88.62 87 CYS A C 1
ATOM 648 O O . CYS A 1 87 ? 6.574 -17.063 -11.861 1.00 88.62 87 CYS A O 1
ATOM 650 N N . CYS A 1 88 ? 5.593 -15.052 -11.655 1.00 89.44 88 CYS A N 1
ATOM 651 C CA . CYS A 1 88 ? 6.673 -14.403 -10.930 1.00 89.44 88 CYS A CA 1
ATOM 652 C C . CYS A 1 88 ? 6.110 -13.306 -10.037 1.00 89.44 88 CYS A C 1
ATOM 654 O O . CYS A 1 88 ? 5.187 -12.597 -10.441 1.00 89.44 88 CYS A O 1
ATOM 656 N N . ASP A 1 89 ? 6.713 -13.142 -8.865 1.00 91.19 89 ASP A N 1
ATOM 657 C CA . ASP A 1 89 ? 6.377 -12.047 -7.967 1.00 91.19 89 ASP A CA 1
ATOM 658 C C . ASP A 1 89 ? 7.214 -10.821 -8.322 1.00 91.19 89 ASP A C 1
ATOM 660 O O . ASP A 1 89 ? 8.449 -10.876 -8.414 1.00 91.19 89 ASP A O 1
ATOM 664 N N . ILE A 1 90 ? 6.519 -9.708 -8.524 1.00 91.38 90 ILE A N 1
ATOM 665 C CA . ILE A 1 90 ? 7.113 -8.412 -8.817 1.00 91.38 90 ILE A CA 1
ATOM 666 C C . ILE A 1 90 ? 6.736 -7.498 -7.665 1.00 91.38 90 ILE A C 1
ATOM 668 O O . ILE A 1 90 ? 5.580 -7.115 -7.512 1.00 91.38 90 ILE A O 1
ATOM 672 N N . GLU A 1 91 ? 7.731 -7.170 -6.856 1.00 93.69 91 GLU A N 1
ATOM 673 C CA . GLU A 1 91 ? 7.616 -6.139 -5.837 1.00 93.69 91 GLU A CA 1
ATOM 674 C C . GLU A 1 91 ? 8.127 -4.829 -6.418 1.00 93.69 91 GLU A C 1
ATOM 676 O O . GLU A 1 91 ? 9.142 -4.820 -7.127 1.00 93.69 91 GLU A O 1
ATOM 681 N N . MET A 1 92 ? 7.402 -3.750 -6.136 1.00 93.69 92 MET A N 1
ATOM 682 C CA . MET A 1 92 ? 7.752 -2.412 -6.576 1.00 93.69 92 MET A CA 1
ATOM 683 C C . MET A 1 92 ? 7.761 -1.450 -5.401 1.00 93.69 92 MET A C 1
ATOM 685 O O . MET A 1 92 ? 6.808 -1.435 -4.629 1.00 93.69 92 MET A O 1
ATOM 689 N N . ASP A 1 93 ? 8.798 -0.620 -5.325 1.00 94.00 93 ASP A N 1
ATOM 690 C CA .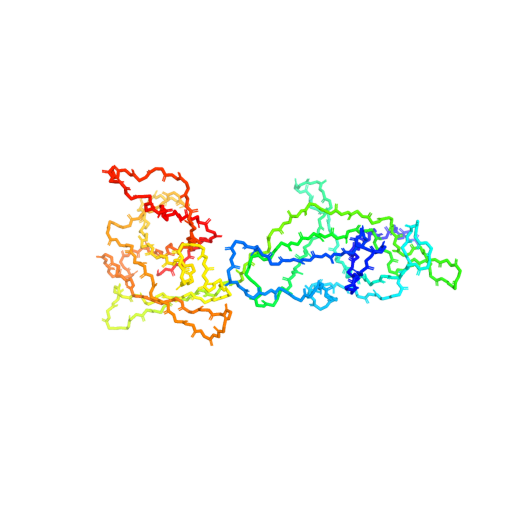 ASP A 1 93 ? 8.903 0.466 -4.352 1.00 94.00 93 ASP A CA 1
ATOM 691 C C . ASP A 1 93 ? 8.623 1.813 -5.046 1.00 94.00 93 ASP A C 1
ATOM 693 O O . ASP A 1 93 ? 9.486 2.323 -5.772 1.00 94.00 93 ASP A O 1
ATOM 697 N N . PRO A 1 94 ? 7.419 2.393 -4.884 1.00 93.75 94 PRO A N 1
ATOM 698 C CA . PRO A 1 94 ? 7.085 3.706 -5.427 1.00 93.75 94 PRO A CA 1
ATOM 699 C C . PRO A 1 94 ? 7.562 4.876 -4.547 1.00 93.75 94 PRO A C 1
ATOM 701 O O . PRO A 1 94 ? 7.223 6.031 -4.827 1.00 93.75 94 PRO A O 1
ATOM 704 N N . GLY A 1 95 ? 8.319 4.608 -3.479 1.00 92.25 95 GLY A N 1
ATOM 705 C CA . GLY A 1 95 ? 8.703 5.588 -2.476 1.00 92.25 95 GLY A CA 1
ATOM 706 C C . GLY A 1 95 ? 7.491 6.081 -1.689 1.00 92.25 95 GLY A C 1
ATOM 707 O O . GLY A 1 95 ? 6.731 5.306 -1.118 1.00 92.25 95 GLY A O 1
ATOM 708 N N . THR A 1 96 ? 7.297 7.398 -1.648 1.00 92.56 96 THR A N 1
ATOM 709 C CA . THR A 1 96 ? 6.243 8.039 -0.846 1.00 92.56 96 THR A CA 1
ATOM 710 C C . THR A 1 96 ? 4.924 8.257 -1.592 1.00 92.56 96 THR A C 1
ATOM 712 O O . THR A 1 96 ? 3.996 8.849 -1.038 1.00 92.56 96 THR A O 1
ATOM 715 N N . ALA A 1 97 ? 4.818 7.807 -2.846 1.00 94.56 97 ALA A N 1
ATOM 716 C CA . ALA A 1 97 ? 3.625 8.021 -3.655 1.00 94.56 97 ALA A CA 1
ATOM 717 C C . ALA A 1 97 ? 2.410 7.247 -3.116 1.00 94.56 97 ALA A C 1
ATOM 719 O O . ALA A 1 97 ? 2.510 6.086 -2.721 1.00 94.56 97 ALA A O 1
ATOM 720 N N . TYR A 1 98 ? 1.236 7.878 -3.156 1.00 95.44 98 TYR A N 1
ATOM 721 C CA . TYR A 1 98 ? -0.024 7.253 -2.749 1.00 95.44 98 TYR A CA 1
ATOM 722 C C . TYR A 1 98 ? -0.767 6.680 -3.959 1.00 95.44 98 TYR A C 1
ATOM 724 O O . TYR A 1 98 ? -1.104 7.433 -4.874 1.00 95.44 98 TYR A O 1
ATOM 732 N N . PHE A 1 99 ? -1.035 5.369 -3.956 1.00 95.06 99 PHE A N 1
ATOM 733 C CA . PHE A 1 99 ? -1.796 4.676 -5.009 1.00 95.06 99 PHE A CA 1
ATOM 734 C C . PHE A 1 99 ? -1.358 5.006 -6.457 1.00 95.06 99 PHE A C 1
ATOM 736 O O . PHE A 1 99 ? -2.212 5.245 -7.321 1.00 95.06 99 PHE A O 1
ATOM 743 N N . PRO A 1 100 ? -0.045 5.048 -6.778 1.00 96.00 100 PRO A N 1
ATOM 744 C CA . PRO A 1 100 ? 0.373 5.387 -8.128 1.00 96.00 100 PRO A CA 1
ATOM 745 C C . PRO A 1 100 ? -0.094 4.318 -9.118 1.00 96.00 100 PRO A C 1
ATOM 747 O O . PRO A 1 100 ? -0.058 3.115 -8.841 1.00 96.00 100 PRO A O 1
ATOM 750 N N . PHE A 1 101 ? -0.484 4.767 -10.307 1.00 95.94 101 PHE A N 1
ATOM 751 C CA . PHE A 1 101 ? -0.697 3.883 -11.441 1.00 95.94 101 PHE A CA 1
ATOM 752 C C . PHE A 1 101 ? 0.648 3.408 -11.966 1.00 95.94 101 PHE A C 1
ATOM 754 O O . PHE A 1 101 ? 1.564 4.209 -12.116 1.00 95.94 101 PHE A O 1
ATOM 761 N N . VAL A 1 102 ? 0.747 2.135 -12.317 1.00 95.00 102 VAL A N 1
ATOM 762 C CA . VAL A 1 102 ? 1.893 1.532 -12.986 1.00 95.00 102 VAL A CA 1
ATOM 763 C C . VAL A 1 102 ? 1.434 0.837 -14.262 1.00 95.00 102 VAL A C 1
ATOM 765 O O . VAL A 1 102 ? 0.395 0.184 -14.289 1.00 95.00 102 VAL A O 1
ATOM 768 N N . GLN A 1 103 ? 2.223 0.965 -15.324 1.00 94.75 103 GLN A N 1
ATOM 769 C CA . GLN A 1 103 ? 2.111 0.156 -16.527 1.00 94.75 103 GLN A CA 1
ATOM 770 C C . GLN A 1 103 ? 3.435 -0.556 -16.772 1.00 94.75 103 GLN A C 1
ATOM 772 O O . GLN A 1 103 ? 4.442 0.078 -17.098 1.00 94.75 103 GLN A O 1
ATOM 777 N N . LEU A 1 104 ? 3.423 -1.876 -16.612 1.00 93.38 104 LEU A N 1
ATOM 778 C CA . LEU A 1 104 ? 4.613 -2.705 -16.758 1.00 93.38 104 LEU A CA 1
ATOM 779 C C . LEU A 1 104 ? 4.952 -2.951 -18.227 1.00 93.38 104 LEU A C 1
ATOM 781 O O . LEU A 1 104 ? 4.076 -3.281 -19.025 1.00 93.38 104 LEU A O 1
ATOM 785 N N . ALA A 1 105 ? 6.239 -2.857 -18.558 1.00 93.62 105 ALA A N 1
ATOM 786 C CA . ALA A 1 105 ? 6.794 -3.328 -19.820 1.00 93.62 105 ALA A CA 1
ATOM 787 C C . ALA A 1 105 ? 7.518 -4.663 -19.601 1.00 93.62 105 ALA A C 1
ATOM 789 O O . ALA A 1 105 ? 8.534 -4.746 -18.906 1.00 93.62 105 ALA A O 1
ATOM 790 N N . LEU A 1 106 ? 6.978 -5.724 -20.189 1.00 92.50 106 LEU A N 1
ATOM 791 C CA . LEU A 1 106 ? 7.384 -7.106 -19.951 1.00 92.50 106 LEU A CA 1
ATOM 792 C C . LEU A 1 106 ? 8.032 -7.702 -21.203 1.00 92.50 106 LEU A C 1
ATOM 794 O O . LEU A 1 106 ? 7.576 -7.474 -22.322 1.00 92.50 106 LEU A O 1
ATOM 798 N N . ALA A 1 107 ? 9.079 -8.500 -21.021 1.00 93.19 107 ALA A N 1
ATOM 799 C CA . ALA A 1 107 ? 9.722 -9.280 -22.076 1.00 93.19 107 ALA A CA 1
ATOM 800 C C . ALA A 1 107 ? 10.165 -10.650 -21.529 1.00 93.19 107 ALA A C 1
ATOM 802 O O . ALA A 1 107 ? 9.997 -10.976 -20.361 1.00 93.19 107 ALA A O 1
ATOM 803 N N . ARG A 1 108 ? 10.750 -11.510 -22.356 1.00 91.69 108 ARG A N 1
ATOM 804 C CA . ARG A 1 108 ? 11.503 -12.680 -21.878 1.00 91.69 108 ARG A CA 1
ATOM 805 C C . ARG A 1 108 ? 12.978 -12.310 -21.778 1.00 91.69 108 ARG A C 1
ATOM 807 O O . ARG A 1 108 ? 13.488 -11.701 -22.715 1.00 91.69 108 ARG A O 1
ATOM 814 N N . PHE A 1 109 ? 13.638 -12.675 -20.675 1.00 92.31 109 PHE A N 1
ATOM 815 C CA . PHE A 1 109 ? 15.055 -12.397 -20.428 1.00 92.31 109 PHE A CA 1
ATOM 816 C C . PHE A 1 109 ? 15.872 -13.663 -20.531 1.00 92.31 109 PHE A C 1
ATOM 818 O O . PHE A 1 109 ? 15.625 -14.624 -19.815 1.00 92.31 109 PHE A O 1
ATOM 825 N N . GLN A 1 110 ? 16.928 -13.666 -21.316 1.00 91.81 110 GLN A N 1
ATOM 826 C CA . GLN A 1 110 ? 17.878 -14.765 -21.273 1.00 91.81 110 GLN A CA 1
ATOM 827 C C . GLN A 1 110 ? 19.251 -14.192 -20.922 1.00 91.81 110 GLN A C 1
ATOM 829 O O . GLN A 1 110 ? 19.990 -13.822 -21.834 1.00 91.81 110 GLN A O 1
ATOM 834 N N . PRO A 1 111 ? 19.622 -14.102 -19.626 1.00 90.88 111 PRO A N 1
ATOM 835 C CA . PRO A 1 111 ? 20.875 -13.459 -19.209 1.00 90.88 111 PRO A CA 1
ATOM 836 C C . PRO A 1 111 ? 22.114 -14.121 -19.830 1.00 90.88 111 PRO A C 1
ATOM 838 O O . PRO A 1 111 ? 23.103 -13.444 -20.104 1.00 90.88 111 PRO A O 1
ATOM 841 N N . ASN A 1 112 ? 22.023 -15.421 -20.131 1.00 92.00 112 ASN A N 1
ATOM 842 C CA . ASN A 1 112 ? 23.081 -16.218 -20.758 1.00 92.00 112 ASN A CA 1
ATOM 843 C C . ASN A 1 112 ? 22.957 -16.323 -22.293 1.00 92.00 112 ASN A C 1
ATOM 845 O O . ASN A 1 112 ? 23.653 -17.129 -22.906 1.00 92.00 112 ASN A O 1
ATOM 849 N N . SER A 1 113 ? 22.061 -15.560 -22.931 1.00 93.94 113 SER A N 1
ATOM 850 C CA . SER A 1 113 ? 21.970 -15.518 -24.397 1.00 93.94 113 SER A CA 1
ATOM 851 C C . SER A 1 113 ? 23.062 -14.657 -25.029 1.00 93.94 113 SER A C 1
ATOM 853 O O . SER A 1 113 ? 23.710 -13.837 -24.378 1.00 93.94 113 SER A O 1
ATOM 855 N N . LEU A 1 114 ? 23.247 -14.854 -26.336 1.00 93.94 114 LEU A N 1
ATOM 856 C CA . LEU A 1 114 ? 24.259 -14.178 -27.136 1.00 93.94 114 LEU A CA 1
ATOM 857 C C . LEU A 1 114 ? 24.105 -12.648 -27.078 1.00 93.94 114 LEU A C 1
ATOM 859 O O . LEU A 1 114 ? 23.071 -12.109 -27.474 1.00 93.94 114 LEU A O 1
ATOM 863 N N . LYS A 1 115 ? 25.174 -11.969 -26.653 1.00 93.50 115 LYS A N 1
ATOM 864 C CA . LYS A 1 115 ? 25.352 -10.515 -26.742 1.00 93.50 115 LYS A CA 1
ATOM 865 C C . LYS A 1 115 ? 26.739 -10.235 -27.319 1.00 93.50 115 LYS A C 1
ATOM 867 O O . LYS A 1 115 ? 27.750 -10.474 -26.666 1.00 93.50 115 LYS A O 1
ATOM 872 N N . THR A 1 116 ? 26.782 -9.780 -28.562 1.00 91.31 116 THR A N 1
ATOM 873 C CA . THR A 1 116 ? 27.986 -9.343 -29.278 1.00 91.31 116 THR A CA 1
ATOM 874 C C . THR A 1 116 ? 27.812 -7.895 -29.729 1.00 91.31 116 THR A C 1
ATOM 876 O O . THR A 1 116 ? 26.751 -7.300 -29.549 1.00 91.31 116 THR A O 1
ATOM 879 N N . ARG A 1 117 ? 28.854 -7.316 -30.338 1.00 85.88 117 ARG A N 1
ATOM 880 C CA . ARG A 1 117 ? 28.818 -5.947 -30.873 1.00 85.88 117 ARG A CA 1
ATOM 881 C C . ARG A 1 117 ? 27.643 -5.708 -31.832 1.00 85.88 117 ARG A C 1
ATOM 883 O O . ARG A 1 117 ? 27.033 -4.646 -31.780 1.00 85.88 117 ARG A O 1
ATOM 890 N N . ASP A 1 118 ? 27.326 -6.697 -32.667 1.00 88.06 118 ASP A N 1
ATOM 891 C CA . ASP A 1 118 ? 26.374 -6.548 -33.776 1.00 88.06 118 ASP A CA 1
ATOM 892 C C . ASP A 1 118 ? 25.046 -7.285 -33.539 1.00 88.06 118 ASP A C 1
ATOM 894 O O . ASP A 1 118 ? 24.131 -7.209 -34.360 1.00 88.06 118 ASP A O 1
ATOM 898 N N . ARG A 1 119 ? 24.926 -8.039 -32.438 1.00 89.94 119 ARG A N 1
ATOM 899 C CA . ARG A 1 119 ? 23.739 -8.845 -32.145 1.00 89.94 119 ARG A CA 1
ATOM 900 C C . ARG A 1 119 ? 23.504 -8.983 -30.651 1.00 89.94 119 ARG A C 1
ATOM 902 O O . ARG A 1 119 ? 24.381 -9.414 -29.913 1.00 89.94 119 ARG A O 1
ATOM 909 N N . ASP A 1 120 ? 22.272 -8.734 -30.239 1.00 94.44 120 ASP A N 1
ATOM 910 C CA . ASP A 1 120 ? 21.813 -8.932 -28.870 1.00 94.44 120 ASP A CA 1
ATOM 911 C C . ASP A 1 120 ? 20.512 -9.738 -28.888 1.00 94.44 120 ASP A C 1
ATOM 913 O O . ASP A 1 120 ? 19.511 -9.312 -29.464 1.00 94.44 120 ASP A O 1
ATOM 917 N N . CYS A 1 121 ? 20.559 -10.941 -28.317 1.00 94.50 121 CYS A N 1
ATOM 918 C CA . CYS A 1 121 ? 19.447 -11.888 -28.269 1.00 94.50 121 CYS A CA 1
ATOM 919 C C . CYS A 1 121 ? 18.943 -12.118 -26.839 1.00 94.50 121 CYS A C 1
ATOM 921 O O . CYS A 1 121 ? 18.260 -13.109 -26.584 1.00 94.50 121 CYS A O 1
ATOM 923 N N . LYS A 1 122 ? 19.292 -11.241 -25.891 1.00 95.00 122 LYS A N 1
ATOM 924 C CA . LYS A 1 122 ? 18.899 -11.419 -24.489 1.00 95.00 122 LYS A CA 1
ATOM 925 C C . LYS A 1 122 ? 17.434 -11.088 -24.213 1.00 95.00 122 LYS A C 1
ATOM 927 O O . LYS A 1 122 ? 16.917 -11.543 -23.195 1.00 95.00 122 LYS A O 1
ATOM 932 N N . LEU A 1 123 ? 16.771 -10.330 -25.091 1.00 93.56 123 LEU A N 1
ATOM 933 C CA . LEU A 1 123 ? 15.373 -9.927 -24.933 1.00 93.56 123 LEU A CA 1
ATOM 934 C C . LEU A 1 123 ? 14.483 -10.420 -26.068 1.00 93.56 123 LEU A C 1
ATOM 936 O O . LEU A 1 123 ? 14.873 -10.426 -27.235 1.00 93.56 123 LEU A O 1
ATOM 940 N N . SER A 1 124 ? 13.251 -10.788 -25.716 1.00 93.25 124 SER A N 1
ATOM 941 C CA . SER A 1 124 ? 12.154 -10.871 -26.683 1.00 93.25 124 SER A CA 1
ATOM 942 C C . SER A 1 124 ? 11.577 -9.486 -26.992 1.00 93.25 124 SER A C 1
ATOM 944 O O . SER A 1 124 ? 11.961 -8.485 -26.387 1.00 93.25 124 SER A O 1
ATOM 946 N N . GLY A 1 125 ? 10.596 -9.434 -27.900 1.00 91.44 125 GLY A N 1
ATOM 947 C CA . GLY A 1 125 ? 9.740 -8.255 -28.035 1.00 91.44 125 GLY A CA 1
ATOM 948 C C . GLY A 1 125 ? 9.084 -7.886 -26.700 1.00 91.44 125 GLY A C 1
ATOM 949 O O . GLY A 1 125 ? 8.798 -8.771 -25.884 1.00 91.44 125 GLY A O 1
ATOM 950 N N . VAL A 1 126 ? 8.890 -6.583 -26.495 1.00 92.38 126 VAL A N 1
ATOM 951 C CA . VAL A 1 126 ? 8.289 -6.014 -25.286 1.00 92.38 126 VAL A CA 1
ATOM 952 C C . VAL A 1 126 ? 6.776 -5.936 -25.446 1.00 92.38 126 VAL A C 1
ATOM 954 O O . VAL A 1 126 ? 6.279 -5.561 -26.508 1.00 92.38 126 VAL A O 1
ATOM 957 N N . VAL A 1 127 ? 6.054 -6.268 -24.383 1.00 91.62 127 VAL A N 1
ATOM 958 C CA . VAL A 1 127 ? 4.599 -6.153 -24.281 1.00 91.62 127 VAL A CA 1
ATOM 959 C C . VAL A 1 127 ? 4.269 -5.260 -23.092 1.00 91.62 127 VAL A C 1
ATOM 961 O O . VAL A 1 127 ? 4.867 -5.401 -22.026 1.00 91.62 127 VAL A O 1
ATOM 964 N N . LEU A 1 128 ? 3.322 -4.342 -23.271 1.00 92.38 128 LEU A N 1
ATOM 965 C CA . LEU A 1 128 ? 2.794 -3.540 -22.173 1.00 92.38 128 LEU A CA 1
ATOM 966 C C . LEU A 1 128 ? 1.632 -4.273 -21.508 1.00 92.38 128 LEU A C 1
ATOM 968 O O . LEU A 1 128 ? 0.730 -4.752 -22.194 1.00 92.38 128 LEU A O 1
ATOM 972 N N . ALA A 1 129 ? 1.658 -4.327 -20.182 1.00 92.25 129 ALA A N 1
ATOM 973 C CA . ALA A 1 129 ? 0.502 -4.711 -19.390 1.00 92.25 129 ALA A CA 1
ATOM 974 C C . ALA A 1 129 ? -0.538 -3.576 -19.360 1.00 92.25 129 ALA A C 1
ATOM 976 O O . ALA A 1 129 ? -0.257 -2.435 -19.749 1.00 92.25 129 ALA A O 1
ATOM 977 N N . ASP A 1 130 ? -1.730 -3.886 -18.861 1.00 94.56 130 ASP A N 1
ATOM 978 C CA . ASP A 1 130 ? -2.700 -2.865 -18.481 1.00 94.56 130 ASP A CA 1
ATOM 979 C C . ASP A 1 130 ? -2.224 -2.095 -17.243 1.00 94.56 130 ASP A C 1
ATOM 981 O O . ASP A 1 130 ? -1.313 -2.519 -16.524 1.00 94.56 130 ASP A O 1
ATOM 985 N N . PHE A 1 131 ? -2.830 -0.933 -17.007 1.00 93.69 131 PHE A N 1
ATOM 986 C CA . PHE A 1 131 ? -2.547 -0.160 -15.807 1.00 93.69 131 PHE A CA 1
ATOM 987 C C . PHE A 1 131 ? -3.049 -0.889 -14.558 1.00 93.69 131 PHE A C 1
ATOM 989 O O . PHE A 1 131 ? -4.178 -1.373 -14.519 1.00 93.69 131 PHE A O 1
ATOM 996 N N . ALA A 1 132 ? -2.224 -0.892 -13.518 1.00 94.38 132 ALA A N 1
ATOM 997 C CA . ALA A 1 132 ? -2.582 -1.316 -12.170 1.00 94.38 132 ALA A CA 1
ATOM 998 C C . ALA A 1 132 ? -2.251 -0.197 -11.177 1.00 94.38 132 ALA A C 1
ATOM 1000 O O . ALA A 1 132 ? -1.442 0.672 -11.490 1.00 94.38 132 ALA A O 1
ATOM 1001 N N . GLN A 1 133 ? -2.852 -0.206 -9.989 1.00 93.94 133 GLN A N 1
ATOM 1002 C CA . GLN A 1 133 ? -2.452 0.691 -8.900 1.00 93.94 133 GLN A CA 1
ATOM 1003 C C . GLN A 1 133 ? -1.640 -0.082 -7.864 1.00 93.94 133 GLN A C 1
ATOM 1005 O O . GLN A 1 133 ? -2.021 -1.189 -7.481 1.00 93.94 133 GLN A O 1
ATOM 1010 N N . LEU A 1 134 ? -0.531 0.504 -7.415 1.00 93.69 134 LEU A N 1
ATOM 1011 C CA . LEU A 1 134 ? 0.256 -0.035 -6.307 1.00 93.69 134 LEU A CA 1
ATOM 1012 C C . LEU A 1 134 ? -0.365 0.422 -4.988 1.00 93.69 134 LEU A C 1
ATOM 1014 O O . LEU A 1 134 ? -0.489 1.623 -4.754 1.00 93.69 134 LEU A O 1
ATOM 1018 N N . LEU A 1 135 ? -0.764 -0.523 -4.137 1.00 91.69 135 LEU A N 1
ATOM 1019 C CA . LEU A 1 135 ? -1.286 -0.190 -2.816 1.00 91.69 135 LEU A CA 1
ATOM 1020 C C . LEU A 1 135 ? -0.146 0.366 -1.945 1.00 91.69 135 LEU A C 1
ATOM 1022 O O . LEU A 1 135 ? 0.968 -0.148 -2.011 1.00 91.69 135 LEU A O 1
ATOM 1026 N N . PRO A 1 136 ? -0.401 1.402 -1.134 1.00 90.38 136 PRO A N 1
ATOM 1027 C CA . PRO A 1 136 ? 0.581 1.932 -0.212 1.00 90.38 136 PRO A CA 1
ATOM 1028 C C . PRO A 1 136 ? 0.727 0.993 0.987 1.00 90.38 136 PRO A C 1
ATOM 1030 O O . PRO A 1 136 ? -0.264 0.491 1.525 1.00 90.38 136 PRO A O 1
ATOM 1033 N N . ASP A 1 137 ? 1.958 0.816 1.454 1.00 90.88 137 ASP A N 1
ATOM 1034 C CA . ASP A 1 137 ? 2.223 -0.019 2.620 1.00 90.88 137 ASP A CA 1
ATOM 1035 C C . ASP A 1 137 ? 1.574 0.546 3.888 1.00 90.88 137 ASP A C 1
ATOM 1037 O O . ASP A 1 137 ? 1.433 1.764 4.083 1.00 90.88 137 ASP A O 1
ATOM 1041 N N . ARG A 1 138 ? 1.173 -0.372 4.769 1.00 94.75 138 ARG A N 1
ATOM 1042 C CA . ARG A 1 138 ? 0.575 -0.074 6.069 1.00 94.75 138 ARG A CA 1
ATOM 1043 C C . ARG A 1 138 ? 1.291 -0.847 7.158 1.00 94.75 138 ARG A C 1
ATOM 1045 O O . ARG A 1 138 ? 1.469 -2.055 7.069 1.00 94.75 138 ARG A O 1
ATOM 1052 N N . THR A 1 139 ? 1.660 -0.142 8.218 1.00 96.75 139 THR A N 1
ATOM 1053 C CA . THR A 1 139 ? 2.063 -0.755 9.485 1.00 96.75 139 THR A CA 1
ATOM 1054 C C . THR A 1 139 ? 0.950 -0.534 10.492 1.00 96.75 139 THR A C 1
ATOM 1056 O O . THR A 1 139 ? 0.634 0.613 10.805 1.00 96.75 139 THR A O 1
ATOM 1059 N N . ALA A 1 140 ? 0.366 -1.616 11.002 1.00 97.75 140 ALA A N 1
ATOM 1060 C CA . ALA A 1 140 ? -0.676 -1.574 12.019 1.00 97.75 140 ALA A CA 1
ATOM 1061 C C . ALA A 1 140 ? -0.172 -2.194 13.330 1.00 97.75 140 ALA A C 1
ATOM 1063 O O . ALA A 1 140 ? 0.479 -3.238 13.325 1.00 97.75 140 ALA A O 1
ATOM 1064 N N . THR A 1 141 ? -0.466 -1.556 14.462 1.00 98.19 141 THR A N 1
ATOM 1065 C CA . THR A 1 141 ? -0.079 -2.030 15.795 1.00 98.19 141 THR A CA 1
ATOM 1066 C C . THR A 1 141 ? -1.252 -1.962 16.761 1.00 98.19 141 THR A C 1
ATOM 1068 O O . THR A 1 141 ? -2.094 -1.067 16.682 1.00 98.19 141 THR A O 1
ATOM 1071 N N . ALA A 1 142 ? -1.294 -2.911 17.695 1.00 98.06 142 ALA A N 1
ATOM 1072 C CA . ALA A 1 142 ? -2.204 -2.916 18.831 1.00 98.06 142 ALA A CA 1
ATOM 1073 C C . ALA A 1 142 ? -1.373 -2.944 20.117 1.00 98.06 142 ALA A C 1
ATOM 1075 O O . ALA A 1 142 ? -0.531 -3.822 20.306 1.00 98.06 142 ALA A O 1
ATOM 1076 N N . VAL A 1 143 ? -1.593 -1.966 20.990 1.00 98.38 143 VAL A N 1
ATOM 1077 C CA . VAL A 1 143 ? -0.922 -1.842 22.283 1.00 98.38 143 VAL A CA 1
ATOM 1078 C C . VAL A 1 143 ? -1.969 -1.962 23.372 1.00 98.38 143 VAL A C 1
ATOM 1080 O O . VAL A 1 143 ? -2.911 -1.176 23.439 1.00 98.38 143 VAL A O 1
ATOM 1083 N N . PHE A 1 144 ? -1.802 -2.956 24.230 1.00 98.25 144 PHE A N 1
ATOM 1084 C CA . PHE A 1 144 ? -2.737 -3.225 25.308 1.00 98.25 144 PHE A CA 1
ATOM 1085 C C . PHE A 1 144 ? -2.436 -2.384 26.542 1.00 98.25 144 PHE A C 1
ATOM 1087 O O . PHE A 1 144 ? -1.282 -2.291 26.966 1.00 98.25 144 PHE A O 1
ATOM 1094 N N . ASP A 1 145 ? -3.482 -1.837 27.150 1.00 97.81 145 ASP A N 1
ATOM 1095 C CA . ASP A 1 145 ? -3.371 -1.190 28.450 1.00 97.81 145 ASP A CA 1
ATOM 1096 C C . ASP A 1 145 ? -3.109 -2.244 29.548 1.00 97.81 145 ASP A C 1
ATOM 1098 O O . ASP A 1 145 ? -3.659 -3.350 29.533 1.00 97.81 145 ASP A O 1
ATOM 1102 N N . GLN A 1 146 ? -2.200 -1.930 30.476 1.00 95.31 146 GLN A N 1
ATOM 1103 C CA . GLN A 1 146 ? -1.811 -2.847 31.554 1.00 95.31 146 GLN A CA 1
ATOM 1104 C C . GLN A 1 146 ? -2.746 -2.779 32.766 1.00 95.31 146 GLN A C 1
ATOM 1106 O O . GLN A 1 146 ? -2.851 -3.761 33.500 1.00 95.31 146 GLN A O 1
ATOM 1111 N N . ALA A 1 147 ? -3.402 -1.639 32.987 1.00 96.50 147 ALA A N 1
ATOM 1112 C CA . ALA A 1 147 ? -4.306 -1.413 34.107 1.00 96.50 147 ALA A CA 1
ATOM 1113 C C . ALA A 1 147 ? -5.755 -1.769 33.746 1.00 96.50 147 ALA A C 1
ATOM 1115 O O . ALA A 1 147 ? -6.479 -2.312 34.579 1.00 96.50 147 ALA A O 1
ATOM 1116 N N . ASP A 1 148 ? -6.168 -1.499 32.507 1.00 97.62 148 ASP A N 1
ATOM 1117 C CA . ASP A 1 148 ? -7.502 -1.800 31.993 1.00 97.62 148 ASP A CA 1
ATOM 1118 C C . ASP A 1 148 ? -7.427 -2.803 30.836 1.00 97.62 148 ASP A C 1
ATOM 1120 O O . ASP A 1 148 ? -7.197 -2.450 29.679 1.00 97.62 148 ASP A O 1
ATOM 1124 N N . LYS A 1 149 ? -7.696 -4.078 31.135 1.00 97.00 149 LYS A N 1
ATOM 1125 C CA . LYS A 1 149 ? -7.657 -5.184 30.161 1.00 97.00 149 LYS A CA 1
ATOM 1126 C C . LYS A 1 149 ? -8.666 -5.060 29.016 1.00 97.00 149 LYS A C 1
ATOM 1128 O O . LYS A 1 149 ? -8.668 -5.908 28.121 1.00 97.00 149 LYS A O 1
ATOM 1133 N N . ARG A 1 150 ? -9.538 -4.053 29.042 1.00 97.88 150 ARG A N 1
ATOM 1134 C CA . ARG A 1 150 ? -10.502 -3.770 27.979 1.00 97.88 150 ARG A CA 1
ATOM 1135 C C . ARG A 1 150 ? -10.004 -2.709 27.011 1.00 97.88 150 ARG A C 1
ATOM 1137 O O . ARG A 1 150 ? -10.615 -2.552 25.959 1.00 97.88 150 ARG A O 1
ATOM 1144 N N . LYS A 1 151 ? -8.940 -1.971 27.328 1.00 98.31 151 LYS A N 1
ATOM 1145 C CA . LYS A 1 151 ? -8.439 -0.890 26.476 1.00 98.31 151 LYS A CA 1
ATOM 1146 C C . LYS A 1 151 ? -7.295 -1.358 25.593 1.00 98.31 151 LYS A C 1
ATOM 1148 O O . LYS A 1 151 ? -6.311 -1.935 26.056 1.00 98.31 151 LYS A O 1
ATOM 1153 N N . VAL A 1 152 ? -7.420 -1.053 24.306 1.00 98.50 152 VAL A N 1
ATOM 1154 C CA . VAL A 1 152 ? -6.375 -1.302 23.313 1.00 98.50 152 VAL A CA 1
ATOM 1155 C C . VAL A 1 152 ? -6.184 -0.050 22.477 1.00 98.50 152 VAL A C 1
ATOM 1157 O O . VAL A 1 152 ? -7.131 0.450 21.874 1.00 98.50 152 VAL A O 1
ATOM 1160 N N . THR A 1 153 ? -4.960 0.455 22.419 1.00 98.62 153 THR A N 1
ATOM 1161 C CA . THR A 1 153 ? -4.582 1.521 21.494 1.00 98.62 153 THR A CA 1
ATOM 1162 C C . THR A 1 153 ? -4.196 0.896 20.165 1.00 98.62 153 THR A C 1
ATOM 1164 O O . THR A 1 153 ? -3.260 0.103 20.101 1.00 98.62 153 THR A O 1
ATOM 1167 N N . VAL A 1 154 ? -4.907 1.257 19.103 1.00 98.62 154 VAL A N 1
ATOM 1168 C CA . VAL A 1 154 ? -4.620 0.816 17.739 1.00 98.62 154 VAL A CA 1
ATOM 1169 C C . VAL A 1 154 ? -3.987 1.971 16.985 1.00 98.62 154 VAL A C 1
ATOM 1171 O O . VAL A 1 154 ? -4.465 3.102 17.064 1.00 98.62 154 VAL A O 1
ATOM 1174 N N . SER A 1 155 ? -2.898 1.696 16.275 1.00 98.44 155 SER A N 1
ATOM 1175 C CA . SER A 1 155 ? -2.253 2.672 15.401 1.00 98.44 155 SER A CA 1
ATOM 1176 C C . SER A 1 155 ? -2.028 2.101 14.011 1.00 98.44 155 SER A C 1
ATOM 1178 O O . SER A 1 155 ? -1.715 0.923 13.872 1.00 98.44 155 SER A O 1
ATOM 1180 N N . VAL A 1 156 ? -2.171 2.940 12.991 1.00 98.38 156 VAL A N 1
ATOM 1181 C CA . VAL A 1 156 ? -1.902 2.619 11.586 1.00 98.38 156 VAL A CA 1
ATOM 1182 C C . VAL A 1 156 ? -0.998 3.707 11.026 1.00 98.38 156 VAL A C 1
ATOM 1184 O O . VAL A 1 156 ? -1.241 4.884 11.273 1.00 98.38 156 VAL A O 1
ATOM 1187 N N . ALA A 1 157 ? 0.045 3.346 10.290 1.00 97.69 157 ALA A N 1
ATOM 1188 C CA . ALA A 1 157 ? 0.954 4.300 9.665 1.00 97.69 157 ALA A CA 1
ATOM 1189 C C . ALA A 1 157 ? 1.259 3.915 8.216 1.00 97.69 157 ALA A C 1
ATOM 1191 O O . ALA A 1 157 ? 1.371 2.730 7.900 1.00 97.69 157 ALA A O 1
ATOM 1192 N N . GLY A 1 158 ? 1.415 4.917 7.353 1.00 95.94 158 GLY A N 1
ATOM 1193 C CA . GLY A 1 158 ? 1.806 4.721 5.958 1.00 95.94 158 GLY A CA 1
ATOM 1194 C C . GLY A 1 158 ? 1.623 5.969 5.098 1.00 95.94 158 GLY A C 1
ATOM 1195 O O . GLY A 1 158 ? 1.206 7.023 5.593 1.00 95.94 158 GLY A O 1
ATOM 1196 N N . ALA A 1 159 ? 1.924 5.830 3.805 1.00 95.50 159 ALA A N 1
ATOM 1197 C CA . ALA A 1 159 ? 1.756 6.899 2.826 1.00 95.50 159 ALA A CA 1
ATOM 1198 C C . ALA A 1 159 ? 0.269 7.223 2.597 1.00 95.50 159 ALA A C 1
ATOM 1200 O O . ALA A 1 159 ? -0.568 6.314 2.516 1.00 95.50 159 ALA A O 1
ATOM 1201 N N . ALA A 1 160 ? -0.057 8.508 2.461 1.00 96.50 160 ALA A N 1
ATOM 1202 C CA . ALA A 1 160 ? -1.415 9.025 2.314 1.00 96.50 160 ALA A CA 1
ATOM 1203 C C . ALA A 1 160 ? -1.486 10.227 1.362 1.00 96.50 160 ALA A C 1
ATOM 1205 O O . ALA A 1 160 ? -0.527 10.981 1.197 1.00 96.50 160 ALA A O 1
ATOM 1206 N N . TYR A 1 161 ? -2.667 10.463 0.786 1.00 96.25 161 TYR A N 1
ATOM 1207 C CA . TYR A 1 161 ? -2.970 11.748 0.162 1.00 96.25 161 TYR A CA 1
ATOM 1208 C C . TYR A 1 161 ? -3.232 12.826 1.221 1.00 96.25 161 TYR A C 1
ATOM 1210 O O . TYR A 1 161 ? -3.777 12.545 2.281 1.00 96.25 161 TYR A O 1
ATOM 1218 N N . ARG A 1 162 ? -2.892 14.085 0.929 1.00 95.62 162 ARG A N 1
ATOM 1219 C CA . ARG A 1 162 ? -3.101 15.245 1.821 1.00 95.62 162 ARG A CA 1
ATOM 1220 C C . ARG A 1 162 ? -4.465 15.909 1.649 1.00 95.62 162 ARG A C 1
ATOM 1222 O O . ARG A 1 162 ? -4.933 16.638 2.523 1.00 95.62 162 ARG A O 1
ATOM 1229 N N . GLY A 1 163 ? -5.087 15.715 0.494 1.00 94.25 163 GLY A N 1
ATOM 1230 C CA . GLY A 1 163 ? -6.451 16.152 0.246 1.00 94.25 163 GLY A CA 1
ATOM 1231 C C . GLY A 1 163 ? -7.004 15.685 -1.090 1.00 94.25 163 GLY A C 1
ATOM 1232 O O . GLY A 1 163 ? -6.298 15.118 -1.921 1.00 94.25 163 GLY A O 1
ATOM 1233 N N . SER A 1 164 ? -8.281 15.967 -1.287 1.00 93.56 164 SER A N 1
ATOM 1234 C CA . SER A 1 164 ? -9.018 15.749 -2.526 1.00 93.56 164 SER A CA 1
ATOM 1235 C C . SER A 1 164 ? -10.016 16.892 -2.712 1.00 93.56 164 SER A C 1
ATOM 1237 O O . SER A 1 164 ? -10.045 17.852 -1.934 1.00 93.56 164 SER A O 1
ATOM 1239 N N . LYS A 1 165 ? -10.896 16.788 -3.711 1.00 91.19 165 LYS A N 1
ATOM 1240 C CA . LYS A 1 165 ? -12.051 17.693 -3.818 1.00 91.19 165 LYS A CA 1
ATOM 1241 C C . LYS A 1 165 ? -12.999 17.615 -2.610 1.00 91.19 165 LYS A C 1
ATOM 1243 O O . LYS A 1 165 ? -13.709 18.580 -2.361 1.00 91.19 165 LYS A O 1
ATOM 1248 N N . ALA A 1 166 ? -12.963 16.532 -1.827 1.00 88.81 166 ALA A N 1
ATOM 1249 C CA . ALA A 1 166 ? -13.731 16.404 -0.586 1.00 88.81 166 ALA A CA 1
ATOM 1250 C C . ALA A 1 166 ? -13.137 17.188 0.600 1.00 88.81 166 ALA A C 1
ATOM 1252 O O . ALA A 1 166 ? -13.801 17.333 1.623 1.00 88.81 166 ALA A O 1
ATOM 1253 N N . GLY A 1 167 ? -11.902 17.690 0.495 1.00 91.25 167 GLY A N 1
ATOM 1254 C CA . GLY A 1 167 ? -11.269 18.496 1.539 1.00 91.25 167 GLY A CA 1
ATOM 1255 C C . GLY A 1 167 ? -9.786 18.193 1.746 1.00 91.25 167 GLY A C 1
ATOM 1256 O O . GLY A 1 167 ? -9.223 17.263 1.169 1.00 91.25 167 GLY A O 1
ATOM 1257 N N . LYS A 1 168 ? -9.142 19.001 2.596 1.00 93.88 168 LYS A N 1
ATOM 1258 C CA . LYS A 1 168 ? -7.734 18.845 2.996 1.00 93.88 168 LYS A CA 1
ATOM 1259 C C . LYS A 1 168 ? -7.627 17.948 4.230 1.00 93.88 168 LYS A C 1
ATOM 1261 O O . LYS A 1 168 ? -7.556 18.447 5.350 1.00 93.88 168 LYS A O 1
ATOM 1266 N N . ARG A 1 169 ? -7.671 16.635 4.022 1.00 93.94 169 ARG A N 1
ATOM 1267 C CA . ARG A 1 169 ? -7.444 15.621 5.058 1.00 93.94 169 ARG A CA 1
ATOM 1268 C C . ARG A 1 169 ? -6.873 14.342 4.439 1.00 93.94 169 ARG A C 1
ATOM 1270 O O . ARG A 1 169 ? -7.097 14.133 3.245 1.00 93.94 169 ARG A O 1
ATOM 1277 N N . PRO A 1 170 ? -6.196 13.491 5.228 1.00 96.50 170 PRO A N 1
ATOM 1278 C CA . PRO A 1 170 ? -5.853 12.140 4.802 1.00 96.50 170 PRO A CA 1
ATOM 1279 C C . PRO A 1 170 ? -7.092 11.235 4.694 1.00 96.50 170 PRO A C 1
ATOM 1281 O O . PRO A 1 170 ? -8.194 11.648 5.097 1.00 96.50 170 PRO A O 1
ATOM 1284 N N . PRO A 1 171 ? -6.919 9.997 4.184 1.00 96.62 171 PRO A N 1
ATOM 1285 C CA . PRO A 1 171 ? -7.913 8.942 4.313 1.00 96.62 171 PRO A CA 1
ATOM 1286 C C . PRO A 1 171 ? -8.477 8.838 5.735 1.00 96.62 171 PRO A C 1
ATOM 1288 O O . PRO A 1 171 ? -7.808 9.117 6.738 1.00 96.62 171 PRO A O 1
ATOM 1291 N N . LEU A 1 172 ? -9.735 8.430 5.813 1.00 97.69 172 LEU A N 1
ATOM 1292 C CA . LEU A 1 172 ? -10.401 8.062 7.053 1.00 97.69 172 LEU A CA 1
ATOM 1293 C C . LEU A 1 172 ? -9.967 6.649 7.444 1.00 97.69 172 LEU A C 1
ATOM 1295 O O . LEU A 1 172 ? -10.102 5.741 6.633 1.00 97.69 172 LEU A O 1
ATOM 1299 N N . VAL A 1 173 ? -9.527 6.437 8.682 1.00 98.56 173 VAL A N 1
ATOM 1300 C CA . VAL A 1 173 ? -9.291 5.087 9.212 1.00 98.56 173 VAL A CA 1
ATOM 1301 C C . VAL A 1 173 ? -10.237 4.849 10.376 1.00 98.56 173 VAL A C 1
ATOM 1303 O O . VAL A 1 173 ? -10.264 5.621 11.330 1.00 98.56 173 VAL A O 1
ATOM 1306 N N . GLU A 1 174 ? -11.014 3.777 10.294 1.00 98.56 174 GLU A N 1
ATOM 1307 C CA . GLU A 1 174 ? -11.897 3.317 11.362 1.00 98.56 174 GLU A CA 1
ATOM 1308 C C . GLU A 1 174 ? -11.442 1.949 11.869 1.00 98.56 174 GLU A C 1
ATOM 1310 O O . GLU A 1 174 ? -10.985 1.102 11.099 1.00 98.56 174 GLU A O 1
ATOM 1315 N N . VAL A 1 175 ? -11.651 1.703 13.160 1.00 98.75 175 VAL A N 1
ATOM 1316 C CA . VAL A 1 175 ? -11.458 0.394 13.783 1.00 98.75 175 VAL A CA 1
ATOM 1317 C C . VAL A 1 175 ? -12.767 -0.069 14.392 1.00 98.75 175 VAL A C 1
ATOM 1319 O O . VAL A 1 175 ? -13.362 0.636 15.201 1.00 98.75 175 VAL A O 1
ATOM 1322 N N . THR A 1 176 ? -13.202 -1.272 14.028 1.00 98.69 176 THR A N 1
ATOM 1323 C CA . THR A 1 176 ? -14.377 -1.931 14.602 1.00 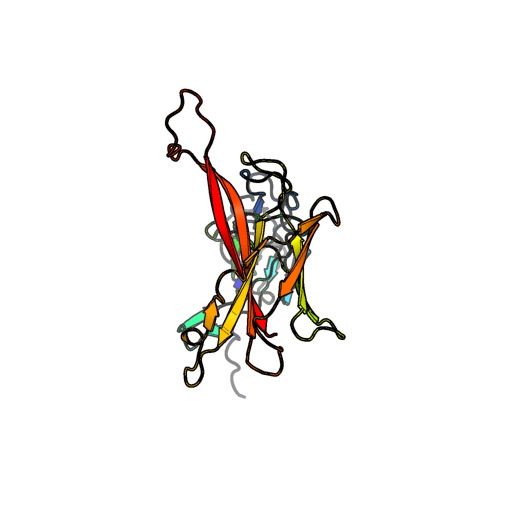98.69 176 THR A CA 1
ATOM 1324 C C . THR A 1 176 ? -13.940 -3.132 15.430 1.00 98.69 176 THR A C 1
ATOM 1326 O O . THR A 1 176 ? -13.275 -4.032 14.916 1.00 98.69 176 THR A O 1
ATOM 1329 N N . VAL A 1 177 ? -14.348 -3.184 16.697 1.00 98.69 177 VAL A N 1
ATOM 1330 C CA . VAL A 1 177 ? -14.152 -4.377 17.530 1.00 98.69 177 VAL A CA 1
ATOM 1331 C C . VAL A 1 177 ? -15.076 -5.482 17.032 1.00 98.69 177 VAL A C 1
ATOM 1333 O O . VAL A 1 177 ? -16.285 -5.282 16.901 1.00 98.69 177 VAL A O 1
ATOM 1336 N N . GLN A 1 178 ? -14.517 -6.661 16.782 1.00 98.50 178 GLN A N 1
ATOM 1337 C CA . GLN A 1 178 ? -15.279 -7.872 16.515 1.00 98.50 178 GLN A CA 1
ATOM 1338 C C . GLN A 1 178 ? -15.042 -8.899 17.617 1.00 98.50 178 GLN A C 1
ATOM 1340 O O . GLN A 1 178 ? -13.921 -9.044 18.105 1.00 98.50 178 GLN A O 1
ATOM 1345 N N . SER A 1 179 ? -16.094 -9.625 17.986 1.00 97.62 179 SER A N 1
ATOM 1346 C CA . SER A 1 179 ? -16.013 -10.782 18.876 1.00 97.62 179 SER A CA 1
ATOM 1347 C C . SER A 1 179 ? -16.279 -12.062 18.096 1.00 97.62 179 SER A C 1
ATOM 1349 O O . SER A 1 179 ? -17.050 -12.082 17.128 1.00 97.62 179 SER A O 1
ATOM 1351 N N . LYS A 1 180 ? -15.621 -13.143 18.504 1.00 97.25 180 LYS A N 1
ATOM 1352 C CA . LYS A 1 180 ? -15.837 -14.459 17.911 1.00 97.25 180 LYS A CA 1
ATOM 1353 C C . LYS A 1 180 ? -17.026 -15.151 18.570 1.00 97.25 180 LYS A C 1
ATOM 1355 O O . LYS A 1 180 ? -17.122 -15.219 19.795 1.00 97.25 180 LYS A O 1
ATOM 1360 N N . ARG A 1 181 ? -17.926 -15.708 17.762 1.00 94.31 181 ARG A N 1
ATOM 1361 C CA . ARG A 1 181 ? -19.018 -16.552 18.252 1.00 94.31 181 ARG A CA 1
ATOM 1362 C C . ARG A 1 181 ? -18.488 -17.908 18.734 1.00 94.31 181 ARG A C 1
ATOM 1364 O O . ARG A 1 181 ? -17.760 -18.560 17.984 1.00 94.31 181 ARG A O 1
ATOM 1371 N N . PRO A 1 182 ? -18.896 -18.382 19.925 1.00 90.88 182 PRO A N 1
ATOM 1372 C CA . PRO A 1 182 ? -18.568 -19.728 20.379 1.00 90.88 182 PRO A CA 1
ATOM 1373 C C . PRO A 1 182 ? -19.102 -20.800 19.420 1.00 90.88 182 PRO A C 1
ATOM 1375 O O . PRO A 1 182 ? -20.230 -20.699 18.940 1.00 90.88 182 PRO A O 1
ATOM 1378 N N . GLY A 1 183 ? -18.300 -21.834 19.158 1.00 90.88 183 GLY A N 1
ATOM 1379 C CA . GLY A 1 183 ? -18.708 -22.995 18.355 1.00 90.88 183 GLY A CA 1
ATOM 1380 C C . GLY A 1 183 ? -18.822 -22.756 16.844 1.00 90.88 183 GLY A C 1
ATOM 1381 O O . GLY A 1 183 ? -19.290 -23.644 16.137 1.00 90.88 183 GLY A O 1
ATOM 1382 N N . VAL A 1 184 ? -18.405 -21.590 16.338 1.00 94.06 184 VAL A N 1
ATOM 1383 C CA . VAL A 1 184 ? -18.332 -21.295 14.899 1.00 94.06 184 VAL A CA 1
ATOM 1384 C C . VAL A 1 184 ? -16.871 -21.098 14.508 1.00 94.06 184 VAL A C 1
ATOM 1386 O O . VAL A 1 184 ? -16.135 -20.371 15.175 1.00 94.06 184 VAL A O 1
ATOM 1389 N N . GLU A 1 185 ? -16.452 -21.733 13.418 1.00 92.69 185 GLU A N 1
ATOM 1390 C CA . GLU A 1 185 ? -15.088 -21.634 12.898 1.00 92.69 185 GLU A CA 1
ATOM 1391 C C . GLU A 1 185 ? -14.993 -20.696 11.687 1.00 92.69 185 GLU A C 1
ATOM 1393 O O . GLU A 1 185 ? -15.982 -20.388 11.017 1.00 92.69 185 GLU A O 1
ATOM 1398 N N . GLY A 1 186 ? -13.769 -20.248 11.401 1.00 92.38 186 GLY A N 1
ATOM 1399 C CA . GLY A 1 186 ? -13.454 -19.426 10.235 1.00 92.38 186 GLY A CA 1
ATOM 1400 C C . GLY A 1 186 ? -13.936 -17.974 10.318 1.00 92.38 186 GLY A C 1
ATOM 1401 O O . GLY A 1 186 ? -14.367 -17.477 11.359 1.00 92.38 186 GLY A O 1
ATOM 1402 N N . GLU A 1 187 ? -13.850 -17.273 9.187 1.00 92.75 187 GLU A N 1
ATOM 1403 C CA . GLU A 1 187 ? -14.129 -15.833 9.091 1.00 92.75 187 GLU A CA 1
ATOM 1404 C C . GLU A 1 187 ? -15.575 -15.454 9.446 1.00 92.75 187 GLU A C 1
ATOM 1406 O O . GLU A 1 187 ? -15.823 -14.381 9.992 1.00 92.75 187 GLU A O 1
ATOM 1411 N N . LEU A 1 188 ? -16.531 -16.360 9.225 1.00 94.00 188 LEU A N 1
ATOM 1412 C CA . LEU A 1 188 ? -17.949 -16.143 9.540 1.00 94.00 188 LEU A CA 1
ATOM 1413 C C . LEU A 1 188 ? -18.255 -16.185 11.048 1.00 94.00 188 LEU A C 1
ATOM 1415 O O . LEU A 1 188 ? -19.370 -15.854 11.466 1.00 94.00 188 LEU A O 1
ATOM 1419 N N . ALA A 1 189 ? -17.299 -16.604 11.883 1.00 96.31 189 ALA A N 1
ATOM 1420 C CA . ALA A 1 189 ? -17.452 -16.606 13.334 1.00 96.31 189 ALA A CA 1
ATOM 1421 C C . ALA A 1 189 ? -17.437 -15.192 13.931 1.00 96.31 189 ALA A C 1
ATOM 1423 O O . ALA A 1 189 ? -17.970 -14.987 15.021 1.00 96.31 189 ALA A O 1
ATOM 1424 N N . TRP A 1 190 ? -16.850 -14.224 13.228 1.00 97.62 190 TRP A N 1
ATOM 1425 C CA . TRP A 1 190 ? -16.587 -12.887 13.743 1.00 97.62 190 TRP A CA 1
ATOM 1426 C C . TRP A 1 190 ? -17.731 -11.925 13.455 1.00 97.62 190 TRP A C 1
ATOM 1428 O O . TRP A 1 190 ? -18.121 -11.733 12.304 1.00 97.62 190 TRP A O 1
ATOM 1438 N N . LEU A 1 191 ? -18.247 -11.285 14.503 1.00 97.38 191 LEU A N 1
ATOM 1439 C CA . LEU A 1 191 ? -19.323 -10.305 14.395 1.00 97.38 191 LEU A CA 1
ATOM 1440 C C . LEU A 1 191 ? -18.897 -8.955 14.974 1.00 97.38 191 LEU A C 1
ATOM 1442 O O . LEU A 1 191 ? -18.195 -8.931 15.987 1.00 97.38 191 LEU A O 1
ATOM 1446 N N . PRO A 1 192 ? -19.325 -7.831 14.369 1.00 97.56 192 PRO A N 1
ATOM 1447 C CA . PRO A 1 192 ? -19.098 -6.516 14.950 1.00 97.56 192 PRO A CA 1
ATOM 1448 C C . PRO A 1 192 ? -19.784 -6.412 16.313 1.00 97.56 192 PRO A C 1
ATOM 1450 O O . PRO A 1 192 ? -20.961 -6.749 16.463 1.00 97.56 192 PRO A O 1
ATOM 1453 N N . VAL A 1 193 ? -19.047 -5.916 17.302 1.00 97.81 193 VAL A N 1
ATOM 1454 C CA . VAL A 1 193 ? -19.610 -5.528 18.593 1.00 97.81 193 VAL A CA 1
ATOM 1455 C C . VAL A 1 193 ? -20.398 -4.233 18.390 1.00 97.81 193 VAL A C 1
ATOM 1457 O O . VAL A 1 193 ? -19.939 -3.302 17.722 1.00 97.81 193 VAL A O 1
ATOM 1460 N N . LYS A 1 194 ? -21.614 -4.185 18.942 1.00 95.44 194 LYS A N 1
ATOM 1461 C CA . LYS A 1 194 ? -22.507 -3.030 18.816 1.00 95.44 194 LYS A CA 1
ATOM 1462 C C . LYS A 1 194 ? -21.824 -1.765 19.349 1.00 95.44 194 LYS A C 1
ATOM 1464 O O . LYS A 1 194 ? -21.217 -1.805 20.414 1.00 95.44 194 LYS A O 1
ATOM 1469 N N . ASP A 1 195 ? -21.942 -0.669 18.599 1.00 94.38 195 ASP A N 1
ATOM 1470 C CA . ASP A 1 195 ? -21.425 0.662 18.949 1.00 94.38 195 ASP A CA 1
ATOM 1471 C C . ASP A 1 195 ? -19.908 0.702 19.251 1.00 94.38 195 ASP A C 1
ATOM 1473 O O . ASP A 1 195 ? -19.415 1.639 19.870 1.00 94.38 195 ASP A O 1
ATOM 1477 N N . ALA A 1 196 ? -19.144 -0.295 18.783 1.00 96.81 196 ALA A N 1
ATOM 1478 C CA . ALA A 1 196 ? -17.704 -0.426 19.025 1.00 96.81 196 ALA A CA 1
ATOM 1479 C C . ALA A 1 196 ? -16.866 -0.115 17.772 1.00 96.81 196 ALA A C 1
ATOM 1481 O O . ALA A 1 196 ? -15.936 -0.850 17.431 1.00 96.81 196 ALA A O 1
ATOM 1482 N N . THR A 1 197 ? -17.231 0.951 17.053 1.00 98.19 197 THR A N 1
ATOM 1483 C CA . THR A 1 197 ? -16.446 1.492 15.931 1.00 98.19 197 THR A CA 1
ATOM 1484 C C . THR A 1 197 ? -15.908 2.867 16.294 1.00 98.19 197 THR A C 1
ATOM 1486 O O . THR A 1 197 ? -16.665 3.719 16.747 1.00 98.19 197 THR A O 1
ATOM 1489 N N . VAL A 1 198 ? -14.611 3.075 16.083 1.00 98.19 198 VAL A N 1
ATOM 1490 C CA . VAL A 1 198 ? -13.901 4.319 16.398 1.00 98.19 198 VAL A CA 1
ATOM 1491 C C . VAL A 1 198 ? -13.206 4.823 15.134 1.00 98.19 198 VAL A C 1
ATOM 1493 O O . VAL A 1 198 ? -12.447 4.075 14.521 1.00 98.19 198 VAL A O 1
ATOM 1496 N N . GLU A 1 199 ? -13.458 6.075 14.741 1.00 98.38 199 GLU A N 1
ATOM 1497 C CA . GLU A 1 199 ? -12.599 6.799 13.790 1.00 98.38 199 GLU A CA 1
ATOM 1498 C C . GLU A 1 199 ? -11.295 7.160 14.505 1.00 98.38 199 GLU A C 1
ATOM 1500 O O . GLU A 1 199 ? -11.316 7.748 15.586 1.00 98.38 199 GLU A O 1
ATOM 1505 N N . LEU A 1 200 ? -10.162 6.776 13.922 1.00 98.69 200 LEU A N 1
ATOM 1506 C CA . LEU A 1 200 ? -8.851 7.086 14.471 1.00 98.69 200 LEU A CA 1
ATOM 1507 C C . LEU A 1 200 ? -8.486 8.545 14.185 1.00 98.69 200 LEU A C 1
ATOM 1509 O O . LEU A 1 200 ? -8.648 9.041 13.066 1.00 98.69 200 LEU A O 1
ATOM 1513 N N . GLU A 1 201 ? -7.917 9.215 15.182 1.00 98.50 201 GLU A N 1
ATOM 1514 C CA . GLU A 1 201 ? -7.334 10.541 15.007 1.00 98.50 201 GLU A CA 1
ATOM 1515 C C . GLU A 1 201 ? -6.040 10.435 14.203 1.00 98.50 201 GLU A C 1
ATOM 1517 O O . GLU A 1 201 ? -5.306 9.458 14.325 1.00 98.50 201 GLU A O 1
ATOM 1522 N N . HIS A 1 202 ? -5.731 11.439 13.384 1.00 98.06 202 HIS A N 1
ATOM 1523 C CA . HIS A 1 202 ? -4.552 11.416 12.523 1.00 98.06 202 HIS A CA 1
ATOM 1524 C C . HIS A 1 202 ? -3.551 12.514 12.879 1.00 98.06 202 HIS A C 1
ATOM 1526 O O . HIS A 1 202 ? -3.915 13.618 13.282 1.00 98.06 202 HIS A O 1
ATOM 1532 N N . ARG A 1 203 ? -2.270 12.228 12.650 1.00 97.50 203 ARG A N 1
ATOM 1533 C CA . ARG A 1 203 ? -1.163 13.180 12.744 1.00 97.50 203 ARG A CA 1
ATOM 1534 C C . ARG A 1 203 ? -0.165 12.921 11.623 1.00 97.50 203 ARG A C 1
ATOM 1536 O O . ARG A 1 203 ? 0.319 11.803 11.464 1.00 97.50 203 ARG A O 1
ATOM 1543 N N . TRP A 1 204 ? 0.180 13.965 10.879 1.00 97.25 204 TRP A N 1
ATOM 1544 C CA . TRP A 1 204 ? 1.218 13.901 9.851 1.00 97.25 204 TRP A CA 1
ATOM 1545 C C . TRP A 1 204 ? 2.597 13.663 10.476 1.00 97.25 204 TRP A C 1
ATOM 1547 O O . TRP A 1 204 ? 2.974 14.337 11.435 1.00 97.25 204 TRP A O 1
ATOM 1557 N N . LEU A 1 205 ? 3.327 12.683 9.945 1.00 96.19 205 LEU A N 1
ATOM 1558 C CA . LEU A 1 205 ? 4.719 12.387 10.302 1.00 96.19 205 LEU A CA 1
ATOM 1559 C C . LEU A 1 205 ? 5.696 13.048 9.320 1.00 96.19 205 LEU A C 1
ATOM 1561 O O . LEU A 1 205 ? 6.813 13.399 9.691 1.00 96.19 205 LEU A O 1
ATOM 1565 N N . SER A 1 206 ? 5.263 13.210 8.072 1.00 94.06 206 SER A N 1
ATOM 1566 C CA . SER A 1 206 ? 5.922 13.964 7.007 1.00 94.06 206 SER A CA 1
ATOM 1567 C C . SER A 1 206 ? 4.858 14.477 6.031 1.00 94.06 206 SER A C 1
ATOM 1569 O O . SER A 1 206 ? 3.666 14.280 6.264 1.00 94.06 206 SER A O 1
ATOM 1571 N N . ASP A 1 207 ? 5.267 15.084 4.916 1.00 88.56 207 ASP A N 1
ATOM 1572 C CA . ASP A 1 207 ? 4.325 15.497 3.870 1.00 88.56 207 ASP A CA 1
ATOM 1573 C C . ASP A 1 207 ? 3.584 14.310 3.230 1.00 88.56 207 ASP A C 1
ATOM 1575 O O . ASP A 1 207 ? 2.484 14.491 2.711 1.00 88.56 207 ASP A O 1
ATOM 1579 N N . ALA A 1 208 ? 4.144 13.100 3.285 1.00 92.88 208 ALA A N 1
ATOM 1580 C CA . ALA A 1 208 ? 3.570 11.916 2.649 1.00 92.88 208 ALA A CA 1
ATOM 1581 C C . ALA A 1 208 ? 3.050 10.863 3.625 1.00 92.88 208 ALA A C 1
ATOM 1583 O O . ALA A 1 208 ? 2.133 10.123 3.284 1.00 92.88 208 ALA A O 1
ATOM 1584 N N . ASN A 1 209 ? 3.630 10.777 4.825 1.00 96.25 209 ASN A N 1
ATOM 1585 C CA . ASN A 1 209 ? 3.298 9.743 5.797 1.00 96.25 209 ASN A CA 1
ATOM 1586 C C . ASN A 1 209 ? 2.444 10.301 6.928 1.00 96.25 209 ASN A C 1
ATOM 1588 O O . ASN A 1 209 ? 2.734 11.356 7.498 1.00 96.25 209 ASN A O 1
ATOM 1592 N N . VAL A 1 210 ? 1.434 9.534 7.314 1.00 97.88 210 VAL A N 1
ATOM 1593 C CA . VAL A 1 210 ? 0.512 9.874 8.396 1.00 97.88 210 VAL A CA 1
ATOM 1594 C C . VAL A 1 210 ? 0.411 8.712 9.379 1.00 97.88 210 VAL A C 1
ATOM 1596 O O . VAL A 1 210 ? 0.546 7.546 9.010 1.00 97.88 210 VAL A O 1
ATOM 1599 N N . LEU A 1 211 ? 0.212 9.054 10.648 1.00 98.50 211 LEU A N 1
ATOM 1600 C CA . LEU A 1 211 ? -0.120 8.136 11.727 1.00 98.50 211 LEU A CA 1
ATOM 1601 C C . LEU A 1 211 ? -1.582 8.348 12.103 1.00 98.50 211 LEU A C 1
ATOM 1603 O O . LEU A 1 211 ? -1.943 9.451 12.506 1.00 98.50 211 LEU A O 1
ATOM 1607 N N . TRP A 1 212 ? -2.389 7.298 12.031 1.00 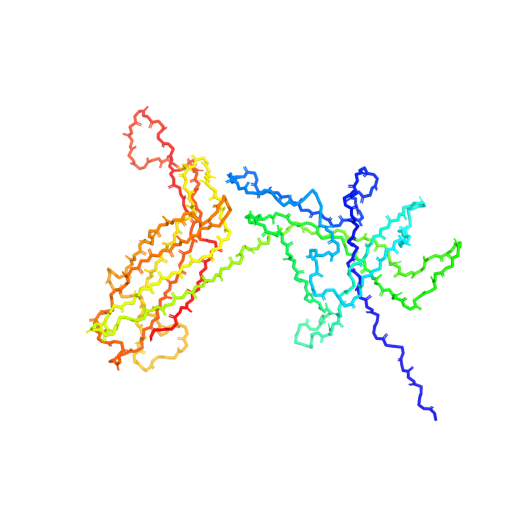98.75 212 TRP A N 1
ATOM 1608 C CA . TRP A 1 212 ? -3.713 7.231 12.637 1.00 98.75 212 TRP A CA 1
ATOM 1609 C C . TRP A 1 212 ? -3.623 6.487 13.965 1.00 98.75 212 TRP A C 1
ATOM 1611 O O . TRP A 1 212 ? -2.977 5.444 14.034 1.00 98.75 212 TRP A O 1
ATOM 1621 N N . THR A 1 213 ? -4.244 6.996 15.024 1.00 98.62 213 THR A N 1
ATOM 1622 C CA . THR A 1 213 ? -4.217 6.380 16.352 1.00 98.62 213 THR A CA 1
ATOM 1623 C C . THR A 1 213 ? -5.525 6.604 17.104 1.00 98.62 213 THR A C 1
ATOM 1625 O O . THR A 1 213 ? -6.217 7.601 16.907 1.00 98.62 213 THR A O 1
ATOM 1628 N N . GLY A 1 214 ? -5.883 5.661 17.965 1.00 98.38 214 GLY A N 1
ATOM 1629 C CA . GLY A 1 214 ? -7.074 5.753 18.798 1.00 98.38 214 GLY A CA 1
ATOM 1630 C C . GLY A 1 214 ? -7.199 4.559 19.729 1.00 98.38 214 GLY A C 1
ATOM 1631 O O . GLY A 1 214 ? -6.568 3.520 19.529 1.00 98.38 214 GLY A O 1
ATOM 1632 N N . THR A 1 215 ? -8.017 4.705 20.765 1.00 98.44 215 THR A N 1
ATOM 1633 C CA . THR A 1 215 ? -8.254 3.644 21.747 1.00 98.44 215 THR A CA 1
ATOM 1634 C C . THR A 1 215 ? -9.620 3.017 21.515 1.00 98.44 215 THR A C 1
ATOM 1636 O O . THR A 1 215 ? -10.644 3.696 21.547 1.00 98.44 215 THR A O 1
ATOM 1639 N N . ILE A 1 216 ? -9.637 1.701 21.326 1.00 98.44 216 ILE A N 1
ATOM 1640 C CA . ILE A 1 216 ? -10.855 0.893 21.328 1.00 98.44 216 ILE A CA 1
ATOM 1641 C C . ILE A 1 216 ? -11.077 0.297 22.719 1.00 98.44 216 ILE A C 1
ATOM 1643 O O . ILE A 1 216 ? -10.130 0.038 23.465 1.00 98.44 216 ILE A O 1
ATOM 1647 N N . THR A 1 217 ? -12.345 0.079 23.061 1.00 98.25 217 THR A N 1
ATOM 1648 C CA . THR A 1 217 ? -12.746 -0.557 24.320 1.00 98.25 217 THR A CA 1
ATOM 1649 C C . THR A 1 217 ? -13.483 -1.856 24.022 1.00 98.25 217 THR A C 1
ATOM 1651 O O . THR A 1 217 ? -14.488 -1.864 23.313 1.00 98.25 217 THR A O 1
ATOM 1654 N N . LEU A 1 218 ? -12.988 -2.959 24.571 1.00 98.00 218 LEU A N 1
ATOM 1655 C CA . LEU A 1 218 ? -13.592 -4.279 24.458 1.00 98.00 218 LEU A CA 1
ATOM 1656 C C . LEU A 1 218 ? -14.849 -4.374 25.345 1.00 98.00 218 LEU A C 1
ATOM 1658 O O . LEU A 1 218 ? -14.913 -3.747 26.413 1.00 98.00 218 LEU A O 1
ATOM 1662 N N . PRO A 1 219 ? -15.866 -5.163 24.952 1.00 96.75 219 PRO A N 1
ATOM 1663 C CA . PRO A 1 219 ? -17.092 -5.312 25.743 1.00 96.75 219 PRO A CA 1
ATOM 1664 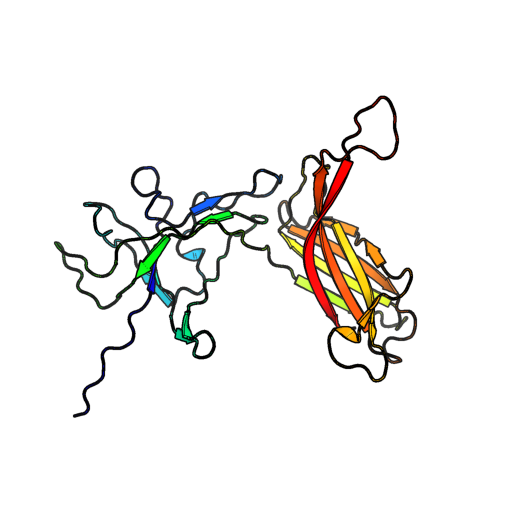C C . PRO A 1 219 ? -16.862 -6.023 27.089 1.00 96.75 219 PRO A C 1
ATOM 1666 O O . PRO A 1 219 ? -17.649 -5.844 28.012 1.00 96.75 219 PRO A O 1
ATOM 1669 N N . GLN A 1 220 ? -15.773 -6.781 27.215 1.00 95.62 220 GLN A N 1
ATOM 1670 C CA . GLN A 1 220 ? -15.320 -7.482 28.419 1.00 95.62 220 GLN A CA 1
ATOM 1671 C C . GLN A 1 220 ? -13.794 -7.629 28.370 1.00 95.62 220 GLN A C 1
ATOM 1673 O O . GLN A 1 220 ? -13.180 -7.267 27.364 1.00 95.62 220 GLN A O 1
ATOM 1678 N N . ASP A 1 221 ? -13.190 -8.141 29.440 1.00 95.44 221 ASP A N 1
ATOM 1679 C CA . ASP A 1 221 ? -11.745 -8.370 29.512 1.00 95.44 221 ASP A CA 1
ATOM 1680 C C . ASP A 1 221 ? -11.257 -9.199 28.317 1.00 95.44 221 ASP A C 1
ATOM 1682 O O . ASP A 1 221 ? -11.872 -10.208 27.962 1.00 95.44 221 ASP A O 1
ATOM 1686 N N . ARG A 1 222 ? -10.129 -8.796 27.716 1.00 95.00 222 ARG A N 1
ATOM 1687 C CA . ARG A 1 222 ? -9.531 -9.498 26.564 1.00 95.00 222 ARG A CA 1
ATOM 1688 C C . ARG A 1 222 ? -9.221 -10.977 26.819 1.00 95.00 222 ARG A C 1
ATOM 1690 O O . ARG A 1 222 ? -9.168 -11.756 25.884 1.00 95.00 222 ARG A O 1
ATOM 1697 N N . ASP A 1 223 ? -9.057 -11.365 28.083 1.00 94.25 223 ASP A N 1
ATOM 1698 C CA . ASP A 1 223 ? -8.785 -12.753 28.470 1.00 94.25 223 ASP A CA 1
ATOM 1699 C C . ASP A 1 223 ? -10.074 -13.602 28.549 1.00 94.25 223 ASP A C 1
ATOM 1701 O O . ASP A 1 223 ? -10.009 -14.825 28.653 1.00 94.25 223 ASP A O 1
ATOM 1705 N N . ALA A 1 224 ? -11.256 -12.971 28.527 1.00 94.56 224 ALA A N 1
ATOM 1706 C CA . ALA A 1 224 ? -12.550 -13.636 28.696 1.00 94.56 224 ALA A CA 1
ATOM 1707 C C . ALA A 1 224 ? -13.198 -14.083 27.371 1.00 94.56 224 ALA A C 1
ATOM 1709 O O . ALA A 1 224 ? -14.113 -14.905 27.388 1.00 94.56 224 ALA A O 1
ATOM 1710 N N . ALA A 1 225 ? -12.774 -13.537 26.225 1.00 93.75 225 ALA A N 1
ATOM 1711 C CA . ALA A 1 225 ? -13.165 -14.010 24.894 1.00 93.75 225 ALA A CA 1
ATOM 1712 C C . ALA A 1 225 ? -12.157 -13.587 23.824 1.00 93.75 225 ALA A C 1
ATOM 1714 O O . ALA A 1 225 ? -11.346 -12.696 24.034 1.00 93.75 225 ALA A O 1
ATOM 1715 N N . GLU A 1 226 ? -12.269 -14.193 22.643 1.00 96.50 226 GLU A N 1
ATOM 1716 C CA . GLU A 1 226 ? -11.470 -13.820 21.480 1.00 96.50 226 GLU A CA 1
ATOM 1717 C C . GLU A 1 226 ? -12.035 -12.559 20.806 1.00 96.50 226 GLU A C 1
ATOM 1719 O O . GLU A 1 226 ? -13.192 -12.532 20.356 1.00 96.50 226 GLU A O 1
ATOM 1724 N N . PHE A 1 227 ? -11.186 -11.536 20.686 1.00 97.81 227 PHE A N 1
ATOM 1725 C CA . PHE A 1 227 ? -11.481 -10.292 19.982 1.00 97.81 227 PHE A CA 1
ATOM 1726 C C . PHE A 1 227 ? -10.524 -10.075 18.810 1.00 97.81 227 PHE A C 1
ATOM 1728 O O . PHE A 1 227 ? -9.398 -10.570 18.780 1.00 97.81 227 PHE A O 1
ATOM 1735 N N . ARG A 1 228 ? -10.977 -9.295 17.829 1.00 98.06 228 ARG A N 1
ATOM 1736 C CA . ARG A 1 228 ? -10.106 -8.721 16.803 1.00 98.06 228 ARG A CA 1
ATOM 1737 C C . ARG A 1 228 ? -10.510 -7.288 16.486 1.00 98.06 228 ARG A C 1
ATOM 1739 O O . ARG A 1 228 ? -11.684 -6.932 16.587 1.00 98.06 228 ARG A O 1
ATOM 1746 N N . ALA A 1 229 ? -9.543 -6.479 16.084 1.00 98.38 229 ALA A N 1
ATOM 1747 C CA . ALA A 1 229 ? -9.754 -5.152 15.528 1.00 98.38 229 ALA A CA 1
ATOM 1748 C C . ALA A 1 229 ? -9.837 -5.262 14.004 1.00 98.38 229 ALA A C 1
ATOM 1750 O O . ALA A 1 229 ? -8.839 -5.579 13.365 1.00 98.38 229 ALA A O 1
ATOM 1751 N N . LEU A 1 230 ? -11.011 -4.993 13.430 1.00 98.50 230 LEU A N 1
ATOM 1752 C CA . LEU A 1 230 ? -11.177 -4.806 11.990 1.00 98.50 230 LEU A CA 1
ATOM 1753 C C . LEU A 1 230 ? -10.843 -3.355 11.640 1.00 98.50 230 LEU A C 1
ATOM 1755 O O . LEU A 1 230 ? -11.618 -2.448 11.950 1.00 98.50 230 LEU A O 1
ATOM 1759 N N . ILE A 1 231 ? -9.706 -3.153 10.990 1.00 98.62 231 ILE A N 1
ATOM 1760 C CA . ILE A 1 231 ? -9.22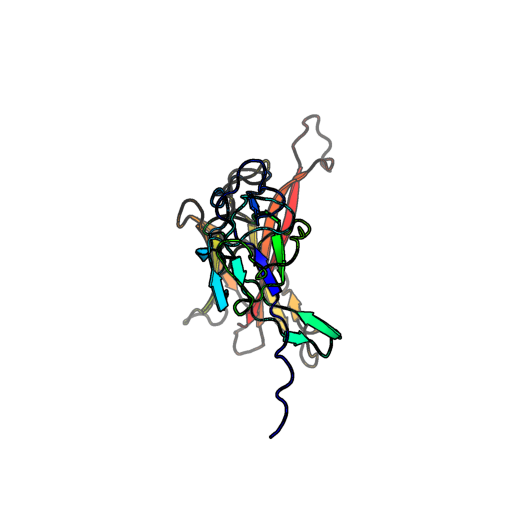7 -1.865 10.494 1.00 98.62 231 ILE A CA 1
ATOM 1761 C C . ILE A 1 231 ? -9.791 -1.662 9.090 1.00 98.62 231 ILE A C 1
ATOM 1763 O O . ILE A 1 231 ? -9.751 -2.579 8.272 1.00 98.62 231 ILE A O 1
ATOM 1767 N N . ARG A 1 232 ? -10.329 -0.475 8.803 1.00 98.50 232 ARG A N 1
ATOM 1768 C CA . ARG A 1 232 ? -10.842 -0.094 7.480 1.00 98.50 232 ARG A CA 1
ATOM 1769 C C . ARG A 1 232 ? -10.377 1.314 7.135 1.00 98.50 232 ARG A C 1
ATOM 1771 O O . ARG A 1 232 ? -10.659 2.249 7.879 1.00 98.50 232 ARG A O 1
ATOM 1778 N N . GLU A 1 233 ? -9.701 1.461 6.004 1.00 97.88 233 GLU A N 1
ATOM 1779 C CA . GLU A 1 233 ? -9.308 2.752 5.439 1.00 97.88 233 GLU A CA 1
ATOM 1780 C C . GLU A 1 233 ? -10.237 3.132 4.292 1.00 97.88 233 GLU A C 1
ATOM 1782 O O . GLU A 1 233 ? -10.484 2.339 3.378 1.00 97.88 233 GLU A O 1
ATOM 1787 N N . TYR A 1 234 ? -10.701 4.375 4.322 1.00 97.81 234 TYR A N 1
ATOM 1788 C CA . TYR A 1 234 ? -11.534 4.958 3.296 1.00 97.81 234 TYR A CA 1
ATOM 1789 C C . TYR A 1 234 ? -10.909 6.211 2.707 1.00 97.81 234 TYR A C 1
ATOM 1791 O O . TYR A 1 234 ? -10.608 7.172 3.417 1.00 97.81 234 TYR A O 1
ATOM 1799 N N . GLU A 1 235 ? -10.836 6.251 1.387 1.00 96.19 235 GLU A N 1
ATOM 1800 C CA . GLU A 1 235 ? -10.662 7.507 0.673 1.00 96.19 235 GLU A CA 1
ATOM 1801 C C . GLU A 1 235 ? -11.975 8.289 0.662 1.00 96.19 235 GLU A C 1
ATOM 1803 O O . GLU A 1 235 ? -13.060 7.706 0.582 1.00 96.19 235 GLU A O 1
ATOM 1808 N N . LEU A 1 236 ? -11.871 9.616 0.695 1.00 95.19 236 LEU A N 1
ATOM 1809 C CA . LEU A 1 236 ? -13.004 10.537 0.680 1.00 95.19 236 LEU A CA 1
ATOM 1810 C C . LEU A 1 236 ? -12.981 11.365 -0.602 1.00 95.19 236 LEU A C 1
ATOM 1812 O O . LEU A 1 236 ? -11.997 12.053 -0.888 1.00 95.19 236 LEU A O 1
ATOM 1816 N N . TYR A 1 237 ? -14.075 11.341 -1.357 1.00 91.06 237 TYR A N 1
ATOM 1817 C CA . TYR A 1 237 ? -14.187 12.033 -2.638 1.00 91.06 237 TYR A CA 1
ATOM 1818 C C . TYR A 1 237 ? -15.543 12.717 -2.787 1.00 91.06 237 TYR A C 1
ATOM 1820 O O . TYR A 1 237 ? -16.536 12.354 -2.161 1.00 91.06 237 TYR A O 1
ATOM 1828 N N . GLN A 1 238 ? -15.563 13.759 -3.612 1.00 90.00 238 GLN A N 1
ATOM 1829 C CA . GLN A 1 238 ? -16.793 14.442 -3.975 1.00 90.00 238 GLN A CA 1
ATOM 1830 C C . GLN A 1 238 ? -17.559 13.581 -4.985 1.00 90.00 238 GLN A C 1
ATOM 1832 O O . GLN A 1 238 ? -16.989 13.143 -5.982 1.00 90.00 238 GLN A O 1
ATOM 1837 N N . SER A 1 239 ? -18.843 13.365 -4.732 1.00 84.62 239 SER A N 1
ATOM 1838 C CA . SER A 1 239 ? -19.769 12.634 -5.594 1.00 84.62 239 SER A CA 1
ATOM 1839 C C . SER A 1 239 ? -20.838 13.567 -6.161 1.00 84.62 239 SER A C 1
ATOM 1841 O O . SER A 1 239 ? -21.129 14.630 -5.608 1.00 84.62 239 SER A O 1
ATOM 1843 N N . ASP A 1 240 ? -21.415 13.154 -7.282 1.00 79.06 240 ASP A N 1
ATOM 1844 C CA . ASP A 1 240 ? -22.538 13.786 -7.977 1.00 79.06 240 ASP A CA 1
ATOM 1845 C C . ASP A 1 240 ? -23.904 13.297 -7.471 1.00 79.06 240 ASP A C 1
ATOM 1847 O O . ASP A 1 240 ? -24.946 13.672 -8.013 1.00 79.06 240 ASP A O 1
ATOM 1851 N N . ARG A 1 241 ? -23.918 12.468 -6.419 1.00 71.12 241 ARG A N 1
ATOM 1852 C CA . ARG A 1 241 ? -25.160 11.985 -5.823 1.00 71.12 241 ARG A CA 1
ATOM 1853 C C . ARG A 1 241 ? -25.977 13.164 -5.279 1.00 71.12 241 ARG A C 1
ATOM 1855 O O . ARG A 1 241 ? -25.423 14.054 -4.627 1.00 71.12 241 ARG A O 1
ATOM 1862 N N . PRO A 1 242 ? -27.295 13.193 -5.550 1.00 63.66 242 PRO A N 1
ATOM 1863 C CA . PRO A 1 242 ? -28.150 14.253 -5.052 1.00 63.66 242 PRO A CA 1
ATOM 1864 C C . PRO A 1 242 ? -28.225 14.179 -3.527 1.00 63.66 242 PRO A C 1
ATOM 1866 O O . PRO A 1 242 ? -28.489 13.119 -2.957 1.00 63.66 242 PRO A O 1
ATOM 1869 N N . SER A 1 243 ? -28.034 15.327 -2.876 1.00 60.53 243 SER A N 1
ATOM 1870 C CA . SER A 1 243 ? -28.265 15.464 -1.439 1.00 60.53 243 SER A CA 1
ATOM 1871 C C . SER A 1 243 ? -29.694 15.003 -1.106 1.00 60.53 243 SER A C 1
ATOM 1873 O O . SER A 1 243 ? -30.640 15.484 -1.736 1.00 60.53 243 SER A O 1
ATOM 1875 N N . PRO A 1 244 ? -29.893 14.122 -0.105 1.00 61.12 244 PRO A N 1
ATOM 1876 C CA . PRO A 1 244 ? -31.232 13.752 0.359 1.00 61.12 244 PRO A CA 1
ATOM 1877 C C . PRO A 1 244 ? -31.983 14.951 0.961 1.00 61.12 244 PRO A C 1
ATOM 1879 O O . PRO A 1 244 ? -33.207 14.929 1.079 1.00 61.12 244 PRO A O 1
ATOM 1882 N N . THR A 1 245 ? -31.259 16.017 1.312 1.00 58.03 245 THR A N 1
ATOM 1883 C CA . THR A 1 245 ? -31.817 17.278 1.788 1.00 58.03 245 THR A CA 1
ATOM 1884 C C . THR A 1 245 ? -31.957 18.230 0.604 1.00 58.03 245 THR A C 1
ATOM 1886 O O . THR A 1 245 ? -30.962 18.758 0.101 1.00 58.03 245 THR A O 1
ATOM 1889 N N . VAL A 1 246 ? -33.195 18.427 0.144 1.00 55.00 246 VAL A N 1
ATOM 1890 C CA . VAL A 1 246 ? -33.550 19.401 -0.895 1.00 55.00 246 VAL A CA 1
ATOM 1891 C C . VAL A 1 246 ? -33.423 20.806 -0.309 1.00 55.00 246 VAL A C 1
ATOM 1893 O O . VAL A 1 246 ? -34.326 21.302 0.360 1.00 55.00 246 VAL A O 1
ATOM 1896 N N . THR A 1 247 ? -32.306 21.467 -0.574 1.00 54.84 247 THR A N 1
ATOM 1897 C CA . THR A 1 247 ? -32.170 22.918 -0.429 1.00 54.84 247 THR A CA 1
ATOM 1898 C C . THR A 1 247 ? -31.495 23.476 -1.674 1.00 54.84 247 THR A C 1
ATOM 1900 O O . THR A 1 247 ? -30.719 22.804 -2.343 1.00 54.84 247 THR A O 1
ATOM 1903 N N . THR A 1 248 ? -31.815 24.723 -2.003 1.00 56.88 248 THR A N 1
ATOM 1904 C CA . THR A 1 248 ? -31.392 25.497 -3.186 1.00 56.88 248 THR A CA 1
ATOM 1905 C C . THR A 1 248 ? -29.874 25.686 -3.352 1.00 56.88 248 THR A C 1
ATOM 1907 O O . THR A 1 248 ? -29.444 26.359 -4.287 1.00 56.88 248 THR A O 1
ATOM 1910 N N . ALA A 1 249 ? -29.054 25.085 -2.486 1.00 58.03 249 ALA A N 1
ATOM 1911 C CA . ALA A 1 249 ? -27.604 25.045 -2.593 1.00 58.03 249 ALA A CA 1
ATOM 1912 C C . ALA A 1 249 ? -27.153 23.645 -3.035 1.00 58.03 249 ALA A C 1
ATOM 1914 O O . ALA A 1 249 ? -27.420 22.656 -2.354 1.00 58.03 249 ALA A O 1
ATOM 1915 N N . VAL A 1 250 ? -26.419 23.563 -4.148 1.00 58.28 250 VAL A N 1
ATOM 1916 C CA . VAL A 1 250 ? -25.702 22.342 -4.544 1.00 58.28 250 VAL A CA 1
ATOM 1917 C C . VAL A 1 250 ? -24.518 22.172 -3.590 1.00 58.28 250 VAL A C 1
ATOM 1919 O O . VAL A 1 250 ? -23.409 22.618 -3.875 1.00 58.28 250 VAL A O 1
ATOM 1922 N N . ILE A 1 251 ? -24.764 21.600 -2.411 1.00 60.78 251 ILE A N 1
ATOM 1923 C CA . ILE A 1 251 ? -23.696 21.168 -1.508 1.00 60.78 251 ILE A CA 1
ATOM 1924 C C . ILE A 1 251 ? -23.148 19.863 -2.086 1.00 60.78 251 ILE A C 1
ATOM 1926 O O . ILE A 1 251 ? -23.913 18.904 -2.218 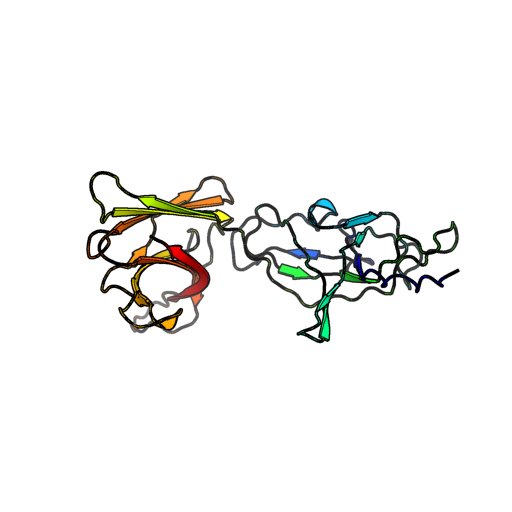1.00 60.78 251 ILE A O 1
ATOM 1930 N N . PRO A 1 252 ? -21.859 19.800 -2.453 1.00 67.88 252 PRO A N 1
ATOM 1931 C CA . PRO A 1 252 ? -21.299 18.570 -2.973 1.00 67.88 252 PRO A CA 1
ATOM 1932 C C . PRO A 1 252 ? -21.354 17.453 -1.935 1.00 67.88 252 PRO A C 1
ATOM 1934 O O . PRO A 1 252 ? -20.904 17.636 -0.803 1.00 67.88 252 PRO A O 1
ATOM 1937 N N . GLN A 1 253 ? -21.880 16.290 -2.316 1.00 81.69 253 GLN A N 1
ATOM 1938 C CA . GLN A 1 253 ? -21.933 15.142 -1.421 1.00 81.69 253 GLN A CA 1
ATOM 1939 C C . GLN A 1 253 ? -20.548 14.502 -1.319 1.00 81.69 253 GLN A C 1
ATOM 1941 O O . GLN A 1 253 ? -19.951 14.143 -2.331 1.00 81.69 253 GLN A O 1
ATOM 1946 N N . ILE A 1 254 ? -20.050 14.316 -0.098 1.00 87.56 254 ILE A N 1
ATOM 1947 C CA . ILE A 1 254 ? -18.842 13.525 0.146 1.00 87.56 254 ILE A CA 1
ATOM 1948 C C . ILE A 1 254 ? -19.255 12.058 0.255 1.00 87.56 254 ILE A C 1
ATOM 1950 O O . ILE A 1 254 ? -20.108 11.712 1.073 1.00 87.56 254 ILE A O 1
ATOM 1954 N N . ASP A 1 255 ? -18.654 11.210 -0.572 1.00 91.00 255 ASP A N 1
ATOM 1955 C CA . ASP A 1 255 ? -18.764 9.756 -0.479 1.00 91.00 255 ASP A CA 1
ATOM 1956 C C . ASP A 1 255 ? -17.404 9.155 -0.093 1.00 91.00 255 ASP A C 1
ATOM 1958 O O . ASP A 1 255 ? -16.374 9.842 -0.082 1.00 91.00 255 ASP A O 1
ATOM 1962 N N . ARG A 1 256 ? -17.406 7.871 0.267 1.00 94.25 256 ARG A N 1
ATOM 1963 C CA . ARG A 1 256 ? -16.221 7.155 0.734 1.00 94.25 256 ARG A CA 1
ATOM 1964 C C . ARG A 1 256 ? -16.032 5.815 0.030 1.00 94.25 256 ARG A C 1
ATOM 1966 O O . ARG A 1 256 ? -16.997 5.104 -0.238 1.00 94.25 256 ARG A O 1
ATOM 1973 N N . ARG A 1 257 ? -14.782 5.448 -0.259 1.00 93.81 257 ARG A N 1
ATOM 1974 C CA . ARG A 1 257 ? -14.400 4.175 -0.904 1.00 93.81 257 ARG A CA 1
ATOM 1975 C C . ARG A 1 257 ? -13.461 3.414 0.015 1.00 93.81 257 ARG A C 1
ATOM 1977 O O . ARG A 1 257 ? -12.435 3.961 0.394 1.00 93.81 257 ARG A O 1
ATOM 1984 N N . LEU A 1 258 ? -13.807 2.172 0.359 1.00 96.19 258 LEU A N 1
ATOM 1985 C CA . LEU A 1 258 ? -12.913 1.287 1.110 1.00 96.19 258 LEU A CA 1
ATOM 1986 C C . LEU A 1 258 ? -11.716 0.924 0.223 1.00 96.19 258 LEU A C 1
ATOM 1988 O O . LEU A 1 258 ? -11.920 0.387 -0.865 1.00 96.19 258 LEU A O 1
ATOM 1992 N N . VAL A 1 259 ? -10.500 1.204 0.688 1.00 94.44 259 VAL A N 1
ATOM 1993 C CA . VAL A 1 259 ? -9.257 0.925 -0.059 1.00 94.44 259 VAL A CA 1
ATOM 1994 C C . VAL A 1 259 ? -8.319 -0.042 0.642 1.00 94.44 259 VAL A C 1
ATOM 1996 O O . VAL A 1 259 ? -7.513 -0.696 -0.013 1.00 94.44 259 VAL A O 1
ATOM 1999 N N . TYR A 1 260 ? -8.445 -0.176 1.957 1.00 93.88 260 TYR A N 1
ATOM 2000 C CA . TYR A 1 260 ? -7.682 -1.139 2.734 1.00 93.88 260 TYR A CA 1
ATOM 2001 C C . TYR A 1 260 ? -8.538 -1.658 3.884 1.00 93.88 260 TYR A C 1
ATOM 2003 O O . TYR A 1 260 ? -9.310 -0.912 4.494 1.00 93.88 260 TYR A O 1
ATOM 2011 N N . ALA A 1 261 ? -8.415 -2.951 4.160 1.00 95.62 261 ALA A N 1
ATOM 2012 C CA . ALA A 1 261 ? -9.002 -3.581 5.324 1.00 95.62 261 ALA A CA 1
ATOM 2013 C C . ALA A 1 261 ? -8.074 -4.680 5.831 1.00 95.62 261 ALA A C 1
ATOM 2015 O O . ALA A 1 261 ? -7.535 -5.446 5.035 1.00 95.62 261 ALA A O 1
ATOM 2016 N N . ASP A 1 262 ? -7.917 -4.756 7.146 1.00 96.00 262 ASP A N 1
ATOM 2017 C CA . ASP A 1 262 ? -7.067 -5.751 7.794 1.00 96.00 262 ASP A CA 1
ATOM 2018 C C . ASP A 1 262 ? -7.569 -6.047 9.208 1.00 96.00 262 ASP A C 1
ATOM 2020 O O . ASP A 1 262 ? -8.414 -5.327 9.753 1.00 96.00 262 ASP A O 1
ATOM 2024 N N . VAL A 1 263 ? -7.077 -7.129 9.801 1.00 97.44 263 VAL A N 1
ATOM 2025 C CA . VAL A 1 263 ? -7.482 -7.596 11.122 1.00 97.44 263 VAL A CA 1
ATOM 2026 C C . VAL A 1 263 ? -6.282 -7.791 12.039 1.00 97.44 263 VAL A C 1
ATOM 2028 O O . VAL A 1 263 ? -5.379 -8.574 11.762 1.00 97.44 263 VAL A O 1
ATOM 2031 N N . LEU A 1 264 ? -6.315 -7.143 13.203 1.00 97.56 264 LEU A N 1
ATOM 2032 C CA . LEU A 1 264 ? -5.393 -7.443 14.299 1.00 97.56 264 LEU A CA 1
ATOM 2033 C C . LEU A 1 264 ? -6.102 -8.317 15.327 1.00 97.56 264 LEU A C 1
ATOM 2035 O O . LEU A 1 264 ? -7.168 -7.952 15.822 1.00 97.56 264 LEU A O 1
ATOM 2039 N N . LYS A 1 265 ? -5.512 -9.463 15.671 1.00 96.31 265 LYS A N 1
ATOM 2040 C CA . LYS A 1 265 ? -5.963 -10.253 16.825 1.00 96.31 265 LYS A CA 1
ATOM 2041 C C . LYS A 1 265 ? -5.621 -9.498 18.111 1.00 96.31 265 LYS A C 1
ATOM 2043 O O . LYS A 1 265 ? -4.536 -8.922 18.197 1.00 96.31 265 LYS A O 1
ATOM 2048 N N . LEU A 1 266 ? -6.552 -9.490 19.061 1.00 94.94 266 LEU A N 1
ATOM 2049 C CA . LEU A 1 266 ? -6.451 -8.767 20.332 1.00 94.94 266 LEU A CA 1
ATOM 2050 C C . LEU A 1 266 ? -6.404 -9.732 21.516 1.00 94.94 266 LEU A C 1
ATOM 2052 O O . LEU A 1 266 ? -6.981 -10.833 21.386 1.00 94.94 266 LEU A O 1
#

Foldseek 3Di:
DDDDDPPDFFKKFFDFPQDDDPCPQQHKAKFADPQFQADIFPRGDHLVQFVQQPDKAWQADAPPDPPDTTIIRTFGWDQDPVVRDIDTDTHGPSDLGAFMKMKTWIWTADPPDDDDPVDGDGTDHIDIDDIDTDHWDKDKDWDADPVALFKIKIKIKTFFTQDGPQDRHTWWKKKFKWFAAPPDDDPVRTDTDPPFMDTFDWDDPDRTMIMTIDMTGHPDGCVVGKMKIKMWTKDKYFDPDDDPDDDPDPDTDIDIDTDDIDMDTD

Radius of gyration: 24.54 Å; chains: 1; bounding box: 62×64×68 Å

pLDDT: mean 88.12, std 15.91, range [33.22, 98.75]

Sequence (266 aa):
MVNQAPGPAIPAMVAAPAATGRLDKYTTRWGADPLWMADAPQAAPTLDAFPRASVKETDLSVPGLPGAKVAVAGHQVHYDRDRQLWCCDIEMDPGTAYFPFVQLALARFQPNSLKTRDRDCKLSGVVLADFAQLLPDRTATAVFDQADKRKVTVSVAGAAYRGSKAGKRPPLVEVTVQSKRPGVEGELAWLPVKDATVELEHRWLSDANVLWTGTITLPQDRDAAEFRALIREYELYQSDRPSPTVTTAVIPQIDRRLVYADVLKL

Secondary structure (DSSP, 8-state):
----PPPPPEEEEE--S---STTTTSS-EEE--TTSB-PPPPSS--GGG-TT-SEEEEEEEPTT-TT-EEEEEE---EEETTTTEEE-------TT-SS-EEEEEEEEE-TTS-B-SS-B-SB---EEEEEEEPPPPEEEEEEE-SS-TTEEEEEEEEE--SBBTTBS---EEEEEEEEEPTT--SGGGEEEEEEEEEEPEEEESSSSEEEEEEEEE-SS-TTTS-EEEEEEEEEEEEE-PPPSS--SS-PPEEEEEEEEEEEEE-